Protein AF-A0A1F0PK51-F1 (afdb_monomer)

Nearest PDB structures (foldseek):
  5hxh-assembly1_A  TM=1.593E-01  e=2.315E+00  Methanocaldococcus jannaschii DSM 2661
  6h2e-assembly1_P-2  TM=1.696E-01  e=4.315E+00  Aeromonas hydrophila subsp. hydrophila AL09-71
  6r1j-assembly1_D-2  TM=1.443E-01  e=4.689E+00  Aeromonas hydrophila J-1
  9cpb-assembly1_6H  TM=1.461E-01  e=7.102E+00  Bos taurus

Structure (mmCIF, N/CA/C/O backbone):
data_AF-A0A1F0PK51-F1
#
_entry.id   AF-A0A1F0PK51-F1
#
loop_
_atom_site.group_PDB
_atom_site.id
_atom_site.type_symbol
_atom_site.label_atom_id
_atom_site.label_alt_id
_atom_site.label_comp_id
_atom_site.label_asym_id
_atom_site.label_entity_id
_atom_site.label_seq_id
_atom_site.pdbx_PDB_ins_code
_atom_site.Cartn_x
_atom_site.Cartn_y
_atom_site.Cartn_z
_atom_site.occupancy
_atom_site.B_iso_or_equiv
_atom_site.auth_seq_id
_atom_site.auth_comp_id
_atom_site.auth_asym_id
_atom_site.auth_atom_id
_atom_site.pdbx_PDB_model_num
ATOM 1 N N . MET A 1 1 ? -18.249 0.307 -14.839 1.00 40.84 1 MET A N 1
ATOM 2 C CA . MET A 1 1 ? -17.100 0.588 -15.738 1.00 40.84 1 MET A CA 1
ATOM 3 C C . MET A 1 1 ? -15.759 0.804 -15.015 1.00 40.84 1 MET A C 1
ATOM 5 O O . MET A 1 1 ? -14.733 0.571 -15.637 1.00 40.84 1 MET A O 1
ATOM 9 N N . GLY A 1 2 ? -15.717 1.161 -13.719 1.00 57.94 2 GLY A N 1
ATOM 10 C CA . GLY A 1 2 ? -14.455 1.443 -13.003 1.00 57.94 2 GLY A CA 1
ATOM 11 C C . GLY A 1 2 ? -13.495 0.261 -12.760 1.00 57.94 2 GLY A C 1
ATOM 12 O O . GLY A 1 2 ? -12.296 0.487 -12.666 1.00 57.94 2 GLY A O 1
ATOM 13 N N . MET A 1 3 ? -13.973 -0.991 -12.707 1.00 61.44 3 MET A N 1
ATOM 14 C CA . MET A 1 3 ? -13.112 -2.161 -12.421 1.00 61.44 3 MET A CA 1
ATOM 15 C C . MET A 1 3 ? -12.304 -2.674 -13.624 1.00 61.44 3 MET A C 1
ATOM 17 O O . MET A 1 3 ? -11.270 -3.304 -13.442 1.00 61.44 3 MET A O 1
ATOM 21 N N . ILE A 1 4 ? -12.757 -2.409 -14.854 1.00 78.50 4 ILE A N 1
ATOM 22 C CA . ILE A 1 4 ? -12.077 -2.870 -16.082 1.00 78.50 4 ILE A CA 1
ATOM 23 C C . ILE A 1 4 ? -10.894 -1.956 -16.416 1.00 78.50 4 ILE A C 1
ATOM 25 O O . ILE A 1 4 ? -9.896 -2.379 -16.991 1.00 78.50 4 ILE A O 1
ATOM 29 N N . LEU A 1 5 ? -10.991 -0.691 -16.019 1.00 85.44 5 LEU A N 1
ATOM 30 C CA . LEU A 1 5 ? -10.046 0.353 -16.374 1.00 85.44 5 LEU A CA 1
ATOM 31 C C . LEU A 1 5 ? -8.599 0.054 -15.909 1.00 85.44 5 LEU A C 1
ATOM 33 O O . LEU A 1 5 ? -7.693 0.175 -16.734 1.00 85.44 5 LEU A O 1
ATOM 37 N N . PRO A 1 6 ? -8.353 -0.454 -14.682 1.00 86.12 6 PRO A N 1
ATOM 38 C CA . PRO A 1 6 ? -7.032 -0.940 -14.288 1.00 86.12 6 PRO A CA 1
ATOM 39 C C . PRO A 1 6 ? -6.446 -2.028 -15.202 1.00 86.12 6 PRO A C 1
ATOM 41 O O . PRO A 1 6 ? -5.246 -2.021 -15.475 1.00 86.12 6 PRO A O 1
ATOM 44 N N . LEU A 1 7 ? -7.282 -2.950 -15.693 1.00 87.81 7 LEU A N 1
ATOM 45 C CA . LEU A 1 7 ? -6.852 -4.022 -16.596 1.00 87.81 7 LEU A CA 1
ATOM 46 C C . LEU A 1 7 ? -6.486 -3.473 -17.975 1.00 87.81 7 LEU A C 1
ATOM 48 O O . LEU A 1 7 ? -5.509 -3.924 -18.565 1.00 87.81 7 LEU A O 1
ATOM 52 N N . LEU A 1 8 ? -7.219 -2.467 -18.462 1.00 91.50 8 LEU A N 1
ATOM 53 C CA . LEU A 1 8 ? -6.879 -1.782 -19.710 1.00 91.50 8 LEU A CA 1
ATOM 54 C C . LEU A 1 8 ? -5.519 -1.090 -19.603 1.00 91.50 8 LEU A C 1
ATOM 56 O O . LEU A 1 8 ? -4.700 -1.229 -20.503 1.00 91.50 8 LEU A O 1
ATOM 60 N N . TYR A 1 9 ? -5.237 -0.400 -18.496 1.00 92.62 9 TYR A N 1
ATOM 61 C CA . TYR A 1 9 ? -3.949 0.280 -18.296 1.00 92.62 9 TYR A CA 1
ATOM 62 C C . TYR A 1 9 ? -2.781 -0.702 -18.242 1.00 92.62 9 TYR A C 1
ATOM 64 O O . TYR A 1 9 ? -1.730 -0.467 -18.841 1.00 92.62 9 TYR A O 1
ATOM 72 N N . LEU A 1 10 ? -2.991 -1.831 -17.566 1.00 91.38 10 LEU A N 1
ATOM 73 C CA . LEU A 1 10 ? -2.033 -2.927 -17.530 1.00 91.38 10 LEU A CA 1
ATOM 74 C C . LEU A 1 10 ? -1.821 -3.526 -18.929 1.00 91.38 10 LEU A C 1
ATOM 76 O O . LEU A 1 10 ? -0.679 -3.736 -19.332 1.00 91.38 10 LEU A O 1
ATOM 80 N N . GLY A 1 11 ? -2.896 -3.729 -19.695 1.00 93.00 11 GLY A N 1
ATOM 81 C CA . GLY A 1 11 ? -2.844 -4.210 -21.077 1.00 93.00 11 GLY A CA 1
ATOM 82 C C . GLY A 1 11 ? -2.109 -3.259 -22.025 1.00 93.00 11 GLY A C 1
ATOM 83 O O . GLY A 1 11 ? -1.307 -3.712 -22.837 1.00 93.00 11 GLY A O 1
ATOM 84 N N . VAL A 1 12 ? -2.303 -1.943 -21.876 1.00 94.12 12 VAL A N 1
ATOM 85 C CA . VAL A 1 12 ? -1.544 -0.916 -22.612 1.00 94.12 12 VAL A CA 1
ATOM 86 C C . VAL A 1 12 ? -0.051 -1.056 -22.327 1.00 94.12 12 VAL A C 1
ATOM 88 O O . VAL A 1 12 ? 0.748 -1.108 -23.257 1.00 94.12 12 VAL A O 1
ATOM 91 N N . GLY A 1 13 ? 0.334 -1.177 -21.055 1.00 92.56 13 GLY A N 1
ATOM 92 C CA . GLY A 1 13 ? 1.727 -1.401 -20.670 1.00 92.56 13 GLY A CA 1
ATOM 93 C C . GLY A 1 13 ? 2.315 -2.679 -21.265 1.00 92.56 13 GLY A C 1
ATOM 94 O O . GLY A 1 13 ? 3.404 -2.664 -21.836 1.00 92.56 13 GLY A O 1
ATOM 95 N N . PHE A 1 14 ? 1.572 -3.778 -21.181 1.00 92.44 14 PHE A N 1
ATOM 96 C CA . PHE A 1 14 ? 1.980 -5.060 -21.747 1.00 92.44 14 PHE A CA 1
ATOM 97 C C . PHE A 1 14 ? 2.190 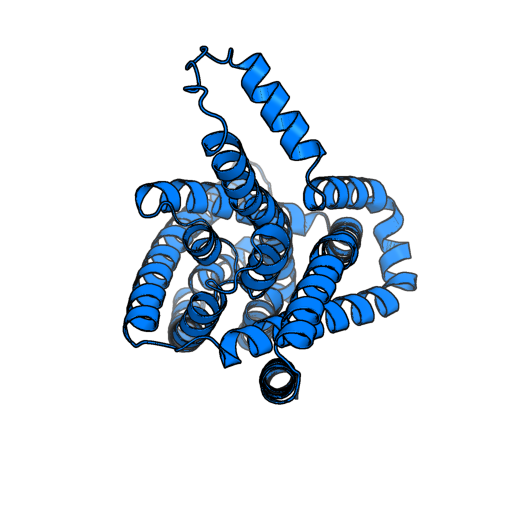-4.972 -23.268 1.00 92.44 14 PHE A C 1
ATOM 99 O O . PHE A 1 14 ? 3.232 -5.386 -23.772 1.00 92.44 14 PHE A O 1
ATOM 106 N N . GLY A 1 15 ? 1.245 -4.361 -23.992 1.00 92.62 15 GLY A N 1
ATOM 107 C CA . GLY A 1 15 ? 1.342 -4.148 -25.437 1.00 92.62 15 GLY A CA 1
ATOM 108 C C . GLY A 1 15 ? 2.511 -3.242 -25.827 1.00 92.62 15 GLY A C 1
ATOM 109 O O . GLY A 1 15 ? 3.260 -3.568 -26.744 1.00 92.62 15 GLY A O 1
ATOM 110 N N . LEU A 1 16 ? 2.733 -2.145 -25.095 1.00 92.44 16 LEU A N 1
ATOM 111 C CA . LEU A 1 16 ? 3.877 -1.256 -25.324 1.00 92.44 16 LEU A CA 1
ATOM 112 C C . LEU A 1 16 ? 5.209 -1.990 -25.183 1.00 92.44 16 LEU A C 1
ATOM 114 O O . LEU A 1 16 ? 6.107 -1.765 -25.987 1.00 92.44 16 LEU A O 1
ATOM 118 N N . ALA A 1 17 ? 5.344 -2.874 -24.197 1.00 91.12 17 ALA A N 1
ATOM 119 C CA . ALA A 1 17 ? 6.576 -3.632 -24.012 1.00 91.12 17 ALA A CA 1
ATOM 120 C C . ALA A 1 17 ? 6.813 -4.696 -25.097 1.00 91.12 17 ALA A C 1
ATOM 122 O O . ALA A 1 17 ? 7.964 -5.028 -25.358 1.00 91.12 17 ALA A O 1
ATOM 123 N N . MET A 1 18 ? 5.759 -5.190 -25.755 1.00 88.94 18 MET A N 1
ATOM 124 C CA . MET A 1 18 ? 5.892 -6.088 -26.909 1.00 88.94 18 MET A CA 1
ATOM 125 C C . MET A 1 18 ? 6.212 -5.353 -28.216 1.00 88.94 18 MET A C 1
ATOM 127 O O . MET A 1 18 ? 6.867 -5.917 -29.087 1.00 88.94 18 MET A O 1
ATOM 131 N N . LEU A 1 19 ? 5.727 -4.118 -28.373 1.00 91.12 19 LEU A N 1
ATOM 132 C CA . LEU A 1 19 ? 5.864 -3.345 -29.613 1.00 91.12 19 LEU A CA 1
ATOM 133 C C . LEU A 1 19 ? 7.117 -2.461 -29.641 1.00 91.12 19 LEU A C 1
ATOM 135 O O . LEU A 1 19 ? 7.651 -2.183 -30.714 1.00 91.12 19 LEU A O 1
ATOM 139 N N . LEU A 1 20 ? 7.567 -1.975 -28.483 1.00 90.25 20 LEU A N 1
ATOM 140 C CA . LEU A 1 20 ? 8.725 -1.091 -28.394 1.00 90.25 20 LEU A CA 1
ATOM 141 C C . LEU A 1 20 ? 10.034 -1.888 -28.336 1.00 90.25 20 LEU A C 1
ATOM 143 O O . LEU A 1 20 ? 10.115 -2.884 -27.619 1.00 90.25 20 LEU A O 1
ATOM 147 N N . PRO A 1 21 ? 11.106 -1.399 -28.987 1.00 89.44 21 PRO A N 1
ATOM 148 C CA . PRO A 1 21 ? 12.447 -1.922 -28.765 1.00 89.44 21 PRO A CA 1
ATOM 149 C C . PRO A 1 21 ? 12.857 -1.826 -27.290 1.00 89.44 21 PRO A C 1
ATOM 151 O O . PRO A 1 21 ? 12.520 -0.854 -26.606 1.00 89.44 21 PRO A O 1
ATOM 154 N N . GLU A 1 22 ? 13.645 -2.791 -26.816 1.00 85.50 22 GLU A N 1
ATOM 155 C CA . GLU A 1 22 ? 13.996 -2.949 -25.397 1.00 85.50 22 GLU A CA 1
ATOM 156 C C . GLU A 1 22 ? 14.599 -1.679 -24.769 1.00 85.50 22 GLU A C 1
ATOM 158 O O . GLU A 1 22 ? 14.216 -1.275 -23.669 1.00 85.50 22 GLU A O 1
ATOM 163 N N . HIS A 1 23 ? 15.469 -0.969 -25.494 1.00 87.75 23 HIS A N 1
ATOM 164 C CA . HIS A 1 23 ? 16.080 0.276 -25.017 1.00 87.75 23 HIS A CA 1
ATOM 165 C C . HIS A 1 23 ? 15.073 1.420 -24.843 1.00 87.75 23 HIS A C 1
ATOM 167 O O . HIS A 1 23 ? 15.215 2.236 -23.931 1.00 87.75 23 HIS A O 1
ATOM 173 N N . TRP A 1 24 ? 14.048 1.502 -25.695 1.00 88.25 24 TRP A N 1
ATOM 174 C CA . TRP A 1 24 ? 12.960 2.473 -25.539 1.00 88.25 24 TRP A CA 1
ATOM 175 C C . TRP A 1 24 ? 12.007 2.060 -24.421 1.00 88.25 24 TRP A C 1
ATOM 177 O O . TRP A 1 24 ? 11.608 2.909 -23.624 1.00 88.25 24 TRP A O 1
ATOM 187 N N . GLY A 1 25 ? 11.703 0.764 -24.317 1.00 88.50 25 GLY A N 1
ATOM 188 C CA . GLY A 1 25 ? 10.887 0.208 -23.244 1.00 88.50 25 GLY A CA 1
ATOM 189 C C . GLY A 1 25 ? 11.481 0.493 -21.865 1.00 88.50 25 GLY A C 1
ATOM 190 O O . GLY A 1 25 ? 10.792 1.027 -20.999 1.00 88.50 25 GLY A O 1
ATOM 191 N N . ASN A 1 26 ? 12.772 0.218 -21.668 1.00 88.88 26 ASN A N 1
ATOM 192 C CA . ASN A 1 26 ? 13.446 0.454 -20.389 1.00 88.88 26 ASN A CA 1
ATOM 193 C C . ASN A 1 26 ? 13.510 1.949 -20.044 1.00 88.88 26 ASN A C 1
ATOM 195 O O . ASN A 1 26 ? 13.126 2.334 -18.940 1.00 88.88 26 ASN A O 1
ATOM 199 N N . ARG A 1 27 ? 13.854 2.817 -21.009 1.00 90.88 27 ARG A N 1
ATOM 200 C CA . ARG A 1 27 ? 13.827 4.276 -20.793 1.00 90.88 27 ARG A CA 1
ATOM 201 C C . ARG A 1 27 ? 12.444 4.796 -20.419 1.00 90.88 27 ARG A C 1
ATOM 203 O O . ARG A 1 27 ? 12.343 5.688 -19.574 1.00 90.88 27 ARG A O 1
ATOM 210 N N . LEU A 1 28 ? 11.382 4.253 -21.016 1.00 91.56 28 LEU A N 1
ATOM 211 C CA . LEU A 1 28 ? 10.011 4.623 -20.676 1.00 91.56 28 LEU A CA 1
ATOM 212 C C . LEU A 1 28 ? 9.658 4.196 -19.247 1.00 91.56 28 LEU A C 1
ATOM 214 O O . LEU A 1 28 ? 9.175 5.033 -18.488 1.00 91.56 28 LEU A O 1
ATOM 218 N N . LYS A 1 29 ? 9.947 2.944 -18.857 1.00 92.56 29 LYS A N 1
ATOM 219 C CA . LYS A 1 29 ? 9.714 2.440 -17.488 1.00 92.56 29 LYS A CA 1
ATOM 220 C C . LYS A 1 29 ? 10.418 3.312 -16.447 1.00 92.56 29 LYS A C 1
ATOM 222 O O . LYS A 1 29 ? 9.797 3.718 -15.463 1.00 92.56 29 LYS A O 1
ATOM 227 N N . GLU A 1 30 ? 11.687 3.642 -16.680 1.00 92.06 30 GLU A N 1
ATOM 228 C CA . GLU A 1 30 ? 12.494 4.475 -15.784 1.00 92.06 30 GLU A CA 1
ATOM 229 C C . GLU A 1 30 ? 11.987 5.914 -15.706 1.00 92.06 30 GLU A C 1
ATOM 231 O O . GLU A 1 30 ? 11.825 6.451 -14.610 1.00 92.06 30 GLU A O 1
ATOM 236 N N . SER A 1 31 ? 11.694 6.536 -16.852 1.00 92.06 31 SER A N 1
ATOM 237 C CA . SER A 1 31 ? 11.214 7.922 -16.913 1.00 92.06 31 SER A CA 1
ATOM 238 C C . SER A 1 31 ? 9.836 8.062 -16.270 1.00 92.06 31 SER A C 1
ATOM 240 O O . SER A 1 31 ? 9.609 8.975 -15.475 1.00 92.06 31 SER A O 1
ATOM 242 N N . ALA A 1 32 ? 8.935 7.120 -16.555 1.00 92.81 32 ALA A N 1
ATOM 243 C CA . ALA A 1 32 ? 7.618 7.028 -15.939 1.00 92.81 32 ALA A CA 1
ATOM 244 C C . ALA A 1 32 ? 7.725 6.841 -14.421 1.00 92.81 32 ALA A C 1
ATOM 246 O O . ALA A 1 32 ? 7.078 7.555 -13.652 1.00 92.81 32 ALA A O 1
ATOM 247 N N . SER A 1 33 ? 8.595 5.933 -13.976 1.00 92.06 33 SER A N 1
ATOM 248 C CA . SER A 1 33 ? 8.788 5.677 -12.549 1.00 92.06 33 SER A CA 1
ATOM 249 C C . SER A 1 33 ? 9.425 6.867 -11.836 1.00 92.06 33 SER A C 1
ATOM 251 O O . SER A 1 33 ? 8.997 7.244 -10.748 1.00 92.06 33 SER A O 1
ATOM 253 N N . ALA A 1 34 ? 10.379 7.540 -12.481 1.00 91.56 34 ALA A N 1
ATOM 254 C CA . ALA A 1 34 ? 10.967 8.769 -11.972 1.00 91.56 34 ALA A CA 1
ATOM 255 C C . ALA A 1 34 ? 9.936 9.898 -11.866 1.00 91.56 34 ALA A C 1
ATOM 257 O O . ALA A 1 34 ? 9.918 10.589 -10.849 1.00 91.56 34 ALA A O 1
ATOM 258 N N . LEU A 1 35 ? 9.061 10.074 -12.861 1.00 93.38 35 LEU A N 1
ATOM 259 C CA . LEU A 1 35 ? 7.967 11.047 -12.808 1.00 93.38 35 LEU A CA 1
ATOM 260 C C . LEU A 1 35 ? 7.042 10.765 -11.615 1.00 93.38 35 LEU A C 1
ATOM 262 O O . LEU A 1 35 ? 6.734 11.677 -10.840 1.00 93.38 35 LEU A O 1
ATOM 266 N N . LEU A 1 36 ? 6.659 9.497 -11.431 1.00 90.56 36 LEU A N 1
ATOM 267 C CA . LEU A 1 36 ? 5.803 9.082 -10.326 1.00 90.56 36 LEU A CA 1
ATOM 268 C C . LEU A 1 36 ? 6.450 9.341 -8.966 1.00 90.56 36 LEU A C 1
ATOM 270 O O . LEU A 1 36 ? 5.861 10.009 -8.117 1.00 90.56 36 LEU A O 1
ATOM 274 N N . THR A 1 37 ? 7.674 8.859 -8.758 1.00 88.06 37 THR A N 1
ATOM 275 C CA . THR A 1 37 ? 8.357 8.952 -7.463 1.00 88.06 37 THR A CA 1
ATOM 276 C C . THR A 1 37 ? 8.833 10.368 -7.131 1.00 88.06 37 THR A C 1
ATOM 278 O O . THR A 1 37 ? 8.905 10.728 -5.954 1.00 88.06 37 THR A O 1
ATOM 281 N N . ARG A 1 38 ? 9.187 11.190 -8.129 1.00 89.25 38 ARG A N 1
ATOM 282 C CA . ARG A 1 38 ? 9.724 12.544 -7.896 1.00 89.25 38 ARG A CA 1
ATOM 283 C C . ARG A 1 38 ? 8.645 13.599 -7.724 1.00 89.25 38 ARG A C 1
ATOM 285 O O . ARG A 1 38 ? 8.843 14.493 -6.908 1.00 89.25 38 ARG A O 1
ATOM 292 N N . TRP A 1 39 ? 7.551 13.494 -8.473 1.00 90.69 39 TRP A N 1
ATOM 293 C CA . TRP A 1 39 ? 6.569 14.571 -8.583 1.00 90.69 39 TRP A CA 1
ATOM 294 C C . TRP A 1 39 ? 5.181 14.117 -8.157 1.00 90.69 39 TRP A C 1
ATOM 296 O O . TRP A 1 39 ? 4.639 14.630 -7.184 1.00 90.69 39 TRP A O 1
ATOM 306 N N . ILE A 1 40 ? 4.629 13.108 -8.829 1.00 91.56 40 ILE A N 1
ATOM 307 C CA . ILE A 1 40 ? 3.212 12.756 -8.680 1.00 91.56 40 ILE A CA 1
ATOM 308 C C . ILE A 1 40 ? 2.897 12.227 -7.275 1.00 91.56 40 ILE A C 1
ATOM 310 O O . ILE A 1 40 ? 1.976 12.730 -6.636 1.00 91.56 40 ILE A O 1
ATOM 314 N N . ILE A 1 41 ? 3.661 11.255 -6.764 1.00 88.62 41 ILE A N 1
ATOM 315 C CA . ILE A 1 41 ? 3.428 10.675 -5.432 1.00 88.62 41 ILE A CA 1
ATOM 316 C C . ILE A 1 41 ? 3.546 11.752 -4.335 1.00 88.62 41 ILE A C 1
ATOM 318 O O . ILE A 1 41 ? 2.602 11.886 -3.555 1.00 88.62 41 ILE A O 1
ATOM 322 N N . PRO A 1 42 ? 4.626 12.564 -4.270 1.00 89.94 42 PRO A N 1
ATOM 323 C CA . PRO A 1 42 ? 4.703 13.684 -3.333 1.00 89.94 42 PRO A CA 1
ATOM 324 C C . PRO A 1 42 ? 3.526 14.664 -3.433 1.00 89.94 42 PRO A C 1
ATOM 326 O O . PRO A 1 42 ? 2.945 15.003 -2.407 1.00 89.94 42 PRO A O 1
ATOM 329 N N . THR A 1 43 ? 3.127 15.084 -4.637 1.00 90.94 43 THR A N 1
ATOM 330 C CA . THR A 1 43 ? 2.000 16.017 -4.819 1.00 90.94 43 THR A CA 1
ATOM 331 C C . THR A 1 43 ? 0.678 15.427 -4.329 1.00 90.94 43 THR A C 1
ATOM 333 O O . THR A 1 43 ? -0.084 16.110 -3.645 1.00 90.94 43 THR A O 1
ATOM 336 N N . VAL A 1 44 ? 0.420 14.150 -4.624 1.00 89.62 44 VAL A N 1
ATOM 337 C CA . VAL A 1 44 ? -0.764 13.431 -4.132 1.00 89.62 44 VAL A CA 1
ATOM 338 C C . VAL A 1 44 ? -0.760 13.371 -2.605 1.00 89.62 44 VAL A C 1
ATOM 340 O O . VAL A 1 44 ? -1.791 13.642 -1.998 1.00 89.62 44 VAL A O 1
ATOM 343 N N . ILE A 1 45 ? 0.387 13.084 -1.979 1.00 88.12 45 ILE A N 1
ATOM 344 C CA . ILE A 1 45 ? 0.520 13.067 -0.515 1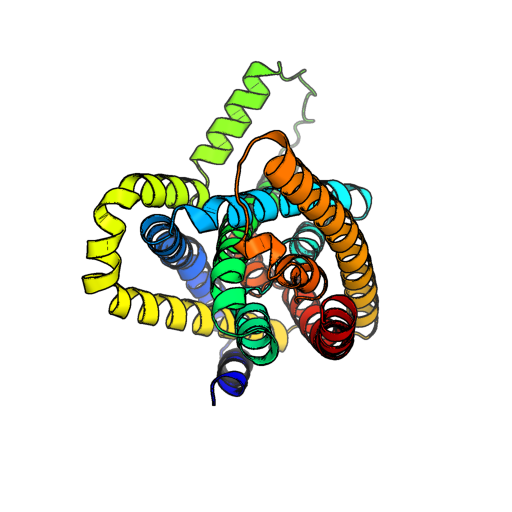.00 88.12 45 ILE A CA 1
ATOM 345 C C . ILE A 1 45 ? 0.240 14.450 0.083 1.00 88.12 45 ILE A C 1
ATOM 347 O O . ILE A 1 45 ? -0.530 14.532 1.036 1.00 88.12 45 ILE A O 1
ATOM 351 N N . VAL A 1 46 ? 0.807 15.528 -0.475 1.00 90.62 46 VAL A N 1
ATOM 352 C CA . VAL A 1 46 ? 0.557 16.902 0.004 1.00 90.62 46 VAL A CA 1
ATOM 353 C C . VAL A 1 46 ? -0.935 17.209 -0.014 1.00 90.62 46 VAL A C 1
ATOM 355 O O . VAL A 1 46 ? -1.478 17.618 1.007 1.00 90.62 46 VAL A O 1
ATOM 358 N N . TYR A 1 47 ? -1.601 16.981 -1.151 1.00 90.19 47 TYR A N 1
ATOM 359 C CA . TYR A 1 47 ? -3.030 17.261 -1.286 1.00 90.19 47 TYR A CA 1
ATOM 360 C C . TYR A 1 47 ? -3.856 16.439 -0.297 1.00 90.19 47 TYR A C 1
ATOM 362 O O . TYR A 1 47 ? -4.715 16.977 0.398 1.00 90.19 47 TYR A O 1
ATOM 370 N N . ILE A 1 48 ? -3.577 15.136 -0.215 1.00 86.81 48 ILE A N 1
ATOM 371 C CA . ILE A 1 48 ? -4.283 14.220 0.674 1.00 86.81 48 ILE A CA 1
ATOM 372 C C . ILE A 1 48 ? -4.149 14.678 2.124 1.00 86.81 48 ILE A C 1
ATOM 374 O O . ILE A 1 48 ? -5.159 14.823 2.801 1.00 86.81 48 ILE A O 1
ATOM 378 N N . VAL A 1 49 ? -2.930 14.941 2.599 1.00 86.69 49 VAL A N 1
ATOM 379 C CA . VAL A 1 49 ? -2.698 15.356 3.987 1.00 86.69 49 VAL A CA 1
ATOM 380 C C . VAL A 1 49 ? -3.325 16.726 4.251 1.00 86.69 49 VAL A C 1
ATOM 382 O O . VAL A 1 49 ? -4.017 16.874 5.249 1.00 86.69 49 VAL A O 1
ATOM 385 N N . ALA A 1 50 ? -3.171 17.695 3.345 1.00 88.31 50 ALA A N 1
ATOM 386 C CA . ALA A 1 50 ? -3.714 19.046 3.514 1.00 88.31 50 ALA A CA 1
ATOM 387 C C . ALA A 1 50 ? -5.251 19.097 3.519 1.00 88.31 50 ALA A C 1
ATOM 389 O O . ALA A 1 50 ? -5.835 19.983 4.134 1.00 88.31 50 ALA A O 1
ATOM 390 N N . THR A 1 51 ? -5.912 18.161 2.833 1.00 87.12 51 THR A N 1
ATOM 391 C CA . THR A 1 51 ? -7.383 18.058 2.783 1.00 87.12 51 THR A CA 1
ATOM 392 C C . THR A 1 51 ? -7.949 17.013 3.750 1.00 87.12 51 THR A C 1
ATOM 394 O O . THR A 1 51 ? -9.166 16.826 3.811 1.00 87.12 51 THR A O 1
ATOM 397 N N . SER A 1 52 ? -7.088 16.340 4.521 1.00 82.62 52 SER A N 1
ATOM 398 C CA . SER A 1 52 ? -7.500 15.339 5.504 1.00 82.62 52 SER A CA 1
ATOM 399 C C . SER A 1 52 ? -8.194 15.988 6.688 1.00 82.62 52 SER A C 1
ATOM 401 O O . SER A 1 52 ? -7.768 17.025 7.197 1.00 82.62 52 SER A O 1
ATOM 403 N N . ARG A 1 53 ? -9.256 15.339 7.161 1.00 80.94 53 ARG A N 1
ATOM 404 C CA . ARG A 1 53 ? -9.954 15.771 8.367 1.00 80.94 53 ARG A CA 1
ATOM 405 C C . ARG A 1 53 ? -9.267 15.235 9.625 1.00 80.94 53 ARG A C 1
ATOM 407 O O . ARG A 1 53 ? -8.698 14.140 9.564 1.00 80.94 53 ARG A O 1
ATOM 414 N N . PRO A 1 54 ? -9.354 15.949 10.761 1.00 75.88 54 PRO A N 1
ATOM 415 C CA . PRO A 1 54 ? -8.723 15.528 12.004 1.00 75.88 54 PRO A CA 1
ATOM 416 C C . PRO A 1 54 ? -9.092 14.111 12.454 1.00 75.88 54 PRO A C 1
ATOM 418 O O . PRO A 1 54 ? -8.220 13.370 12.908 1.00 75.88 54 PRO A O 1
ATOM 421 N N . GLU A 1 55 ? -10.349 13.699 12.256 1.00 75.38 55 GLU A N 1
ATOM 422 C CA . GLU A 1 55 ? -10.831 12.361 12.621 1.00 75.38 55 GLU A CA 1
ATOM 423 C C . GLU A 1 55 ? -10.092 11.213 11.905 1.00 75.38 55 GLU A C 1
ATOM 425 O O . GLU A 1 55 ? -10.000 10.103 12.428 1.00 75.38 55 GLU A O 1
ATOM 430 N N . LEU A 1 56 ? -9.493 11.474 10.738 1.00 84.69 56 LEU A N 1
ATOM 431 C CA . LEU A 1 56 ? -8.793 10.459 9.947 1.00 84.69 56 LEU A CA 1
ATOM 432 C C . LEU A 1 56 ? -7.361 10.205 10.434 1.00 84.69 56 LEU A C 1
ATOM 434 O O . LEU A 1 56 ? -6.780 9.165 10.107 1.00 84.69 56 LEU A O 1
ATOM 438 N N . PHE A 1 57 ? -6.779 11.123 11.217 1.00 86.00 57 PHE A N 1
ATOM 439 C CA . PHE A 1 57 ? -5.385 11.011 11.652 1.00 86.00 57 PHE A CA 1
ATOM 440 C C . PHE A 1 57 ? -5.148 9.820 12.572 1.00 86.00 57 PHE A C 1
ATOM 442 O O . PHE A 1 57 ? -4.084 9.211 12.483 1.00 86.00 57 PHE A O 1
ATOM 449 N N . PHE A 1 58 ? -6.122 9.449 13.409 1.00 89.31 58 PHE A N 1
ATOM 450 C CA . PHE A 1 58 ? -5.990 8.269 14.265 1.00 89.31 58 PHE A CA 1
ATOM 451 C C . PHE A 1 58 ? -5.821 7.000 13.423 1.00 89.31 58 PHE A C 1
ATOM 453 O O . PHE A 1 58 ? -4.870 6.242 13.616 1.00 89.31 58 PHE A O 1
ATOM 460 N N . MET A 1 59 ? -6.694 6.807 12.431 1.00 91.88 59 MET A N 1
ATOM 461 C CA . MET A 1 59 ? -6.642 5.642 11.547 1.00 91.88 59 MET A CA 1
ATOM 462 C C . MET A 1 59 ? -5.382 5.644 10.670 1.00 91.88 59 MET A C 1
ATOM 464 O O . MET A 1 59 ? -4.751 4.600 10.478 1.00 91.88 59 MET A O 1
ATOM 468 N N . ALA A 1 60 ? -4.970 6.819 10.183 1.00 92.50 60 ALA A N 1
ATOM 469 C CA . ALA A 1 60 ? -3.722 6.970 9.444 1.00 92.50 60 ALA A CA 1
ATOM 470 C C . ALA A 1 60 ? -2.516 6.587 10.310 1.00 92.50 60 ALA A C 1
ATOM 472 O O . ALA A 1 60 ? -1.734 5.724 9.915 1.00 92.50 60 ALA A O 1
ATOM 473 N N . ALA A 1 61 ? -2.395 7.154 11.512 1.00 92.38 61 ALA A N 1
ATOM 474 C CA . ALA A 1 61 ? -1.309 6.86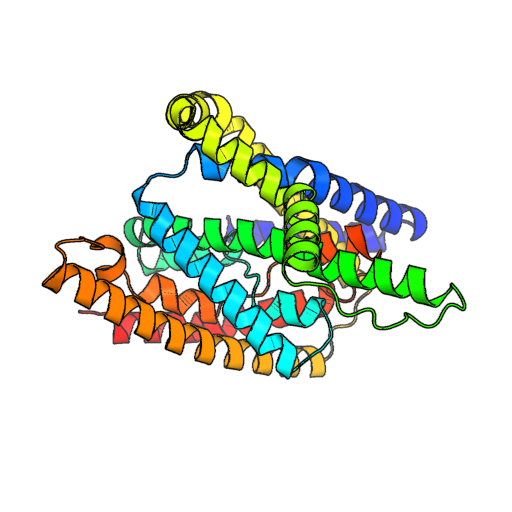2 12.442 1.00 92.38 61 ALA A CA 1
ATOM 475 C C . ALA A 1 61 ? -1.289 5.386 12.866 1.00 92.38 61 ALA A C 1
ATOM 477 O O . ALA A 1 61 ? -0.229 4.762 12.838 1.00 92.38 61 ALA A O 1
ATOM 478 N N . SER A 1 62 ? -2.448 4.801 13.180 1.00 94.19 62 SER A N 1
ATOM 479 C CA . SER A 1 62 ? -2.564 3.373 13.497 1.00 94.19 62 SER A CA 1
ATOM 480 C C . SER A 1 62 ? -2.072 2.506 12.335 1.00 94.19 62 SER A C 1
ATOM 482 O O . SER A 1 62 ? -1.246 1.617 12.528 1.00 94.19 62 SER A O 1
ATOM 484 N N . THR A 1 63 ? -2.461 2.828 11.100 1.00 95.88 63 THR A N 1
ATOM 485 C CA . THR A 1 63 ? -1.987 2.096 9.916 1.00 95.88 63 THR A CA 1
ATOM 486 C C . THR A 1 63 ? -0.477 2.254 9.709 1.00 95.88 63 THR A C 1
ATOM 488 O O . THR A 1 63 ? 0.215 1.290 9.385 1.00 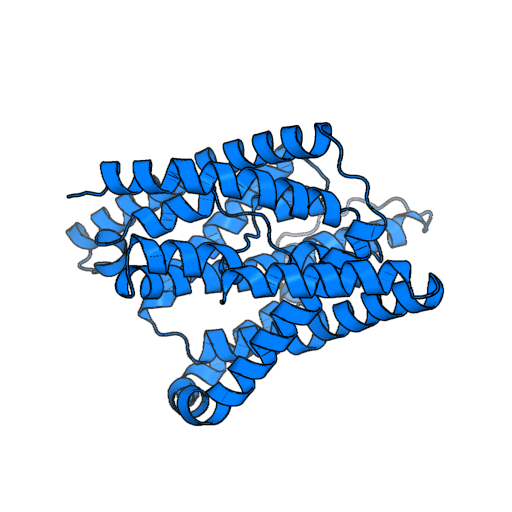95.88 63 THR A O 1
ATOM 491 N N . MET A 1 64 ? 0.077 3.445 9.954 1.00 95.12 64 MET A N 1
ATOM 492 C CA . MET A 1 64 ? 1.525 3.678 9.894 1.00 95.12 64 MET A CA 1
ATOM 493 C C . MET A 1 64 ? 2.283 2.845 10.942 1.00 95.12 64 MET A C 1
ATOM 495 O O . MET A 1 64 ? 3.329 2.272 10.629 1.00 95.12 64 MET A O 1
ATOM 499 N N . VAL A 1 65 ? 1.751 2.741 12.166 1.00 96.25 65 VAL A N 1
ATOM 500 C CA . VAL A 1 65 ? 2.309 1.900 13.238 1.00 96.25 65 VAL A CA 1
ATOM 501 C C . VAL A 1 65 ? 2.227 0.424 12.864 1.00 96.25 65 VAL A C 1
ATOM 503 O O . VAL A 1 65 ? 3.233 -0.276 12.965 1.00 96.25 65 VAL A O 1
ATOM 506 N N . LEU A 1 66 ? 1.075 -0.039 12.369 1.00 97.00 66 LEU A N 1
ATOM 507 C CA . LEU A 1 66 ? 0.902 -1.397 11.856 1.00 97.00 66 LEU A CA 1
ATOM 508 C C . LEU A 1 66 ? 1.989 -1.732 10.830 1.00 97.00 66 LEU A C 1
ATOM 510 O O . LEU A 1 66 ? 2.692 -2.725 10.985 1.00 97.00 66 LEU A O 1
ATOM 514 N N . MET A 1 67 ? 2.194 -0.885 9.821 1.00 96.50 67 MET A N 1
ATOM 515 C CA . MET A 1 67 ? 3.214 -1.122 8.795 1.00 96.50 67 MET A CA 1
ATOM 516 C C . MET A 1 67 ? 4.637 -1.153 9.360 1.00 96.50 67 MET A C 1
ATOM 518 O O . MET A 1 67 ? 5.442 -1.985 8.938 1.00 96.50 67 MET A O 1
ATOM 522 N N . ALA A 1 68 ? 4.955 -0.287 10.326 1.00 93.88 68 ALA A N 1
ATOM 523 C CA . ALA A 1 68 ? 6.254 -0.287 10.996 1.00 93.88 68 ALA A CA 1
ATOM 524 C C . ALA A 1 68 ? 6.493 -1.577 11.806 1.00 93.88 68 ALA A C 1
ATOM 526 O O . ALA A 1 68 ? 7.604 -2.112 11.818 1.00 93.88 68 ALA A O 1
ATOM 527 N N . LEU A 1 69 ? 5.452 -2.117 12.442 1.00 95.19 69 LEU A N 1
ATOM 528 C CA . LEU A 1 69 ? 5.522 -3.406 13.130 1.00 95.19 69 LEU A CA 1
ATOM 529 C C . LEU A 1 69 ? 5.656 -4.555 12.130 1.00 95.19 69 LEU A C 1
ATOM 531 O O . LEU A 1 69 ? 6.568 -5.371 12.254 1.00 95.19 69 LEU A O 1
ATOM 535 N N . LEU A 1 70 ? 4.818 -4.584 11.091 1.00 95.31 70 LEU A N 1
ATOM 536 C CA . LEU A 1 70 ? 4.852 -5.631 10.075 1.00 95.31 70 LEU A CA 1
ATOM 537 C C . LEU A 1 70 ? 6.196 -5.676 9.344 1.00 95.31 70 LEU A C 1
ATOM 539 O O . LEU A 1 70 ? 6.701 -6.765 9.092 1.00 95.31 70 LEU A O 1
ATOM 543 N N . VAL A 1 71 ? 6.820 -4.530 9.041 1.00 94.00 71 VAL A N 1
ATOM 544 C CA . VAL A 1 71 ? 8.118 -4.518 8.345 1.00 94.00 71 VAL A CA 1
ATOM 545 C C . VAL A 1 71 ? 9.227 -5.038 9.260 1.00 94.00 71 VAL A C 1
ATOM 547 O O . VAL A 1 71 ? 10.148 -5.720 8.807 1.00 94.00 71 VAL A O 1
ATOM 550 N N . ARG A 1 72 ? 9.115 -4.779 10.571 1.00 91.31 72 ARG A N 1
ATOM 551 C CA . ARG A 1 72 ? 10.020 -5.330 11.583 1.00 91.31 72 ARG A CA 1
ATOM 552 C C . ARG A 1 72 ? 9.836 -6.839 11.724 1.00 91.31 72 ARG A C 1
ATOM 554 O O . ARG A 1 72 ? 10.839 -7.541 11.816 1.00 91.31 72 ARG A O 1
ATOM 561 N N . CYS A 1 73 ? 8.594 -7.320 11.694 1.00 92.62 73 CYS A N 1
ATOM 562 C CA . CYS A 1 73 ? 8.265 -8.743 11.687 1.00 92.62 73 CYS A CA 1
ATOM 563 C C . CYS A 1 73 ? 8.779 -9.434 10.416 1.00 92.62 73 CYS A C 1
ATOM 565 O O . CYS A 1 73 ? 9.447 -10.460 10.502 1.00 92.62 73 CYS A O 1
ATOM 567 N N . ALA A 1 74 ? 8.551 -8.844 9.240 1.00 91.25 74 ALA A N 1
ATOM 568 C CA . ALA A 1 74 ? 9.023 -9.359 7.954 1.00 91.25 74 ALA A CA 1
ATOM 569 C C . ALA A 1 74 ? 10.547 -9.522 7.917 1.00 91.25 74 ALA A C 1
ATOM 571 O O . ALA A 1 74 ? 11.058 -10.451 7.292 1.00 91.25 74 ALA A O 1
ATOM 572 N N . ALA A 1 75 ? 11.274 -8.649 8.623 1.00 89.25 75 ALA A N 1
ATOM 573 C CA . ALA A 1 75 ? 12.725 -8.712 8.705 1.00 89.25 75 ALA A CA 1
ATOM 574 C C . ALA A 1 75 ? 13.266 -9.981 9.383 1.00 89.25 75 ALA A C 1
ATOM 576 O O . ALA A 1 75 ? 14.436 -10.294 9.184 1.00 89.25 75 ALA A O 1
ATOM 577 N N . PHE A 1 76 ? 12.442 -10.720 10.134 1.00 90.38 76 PHE A N 1
ATOM 578 C CA . PHE A 1 76 ? 12.817 -12.034 10.667 1.00 90.38 76 PHE A CA 1
ATOM 579 C C . PHE A 1 76 ? 12.704 -13.162 9.634 1.00 90.38 76 PHE A C 1
ATOM 581 O O . PHE A 1 76 ? 13.362 -14.185 9.789 1.00 90.38 76 PHE A O 1
ATOM 588 N N . PHE A 1 77 ? 11.889 -12.990 8.590 1.00 90.81 77 PHE A N 1
ATOM 589 C CA . PHE A 1 77 ? 11.582 -14.048 7.622 1.00 90.81 77 PHE A CA 1
ATOM 590 C C . PHE A 1 77 ? 12.323 -13.890 6.295 1.00 90.81 77 PHE A C 1
ATOM 592 O O . PHE A 1 77 ? 12.659 -14.881 5.656 1.00 90.81 77 PHE A O 1
ATOM 599 N N . THR A 1 78 ? 12.562 -12.654 5.857 1.00 90.25 78 THR A N 1
ATOM 600 C CA . THR A 1 78 ? 13.223 -12.381 4.577 1.00 90.25 78 THR A CA 1
ATOM 601 C C . THR A 1 78 ? 14.111 -11.152 4.668 1.00 90.25 78 THR A C 1
ATOM 603 O O . THR A 1 78 ? 13.824 -10.226 5.432 1.00 90.25 78 THR A O 1
ATOM 606 N N . ASN A 1 79 ? 15.190 -11.137 3.884 1.00 87.62 79 ASN A N 1
ATOM 607 C CA . ASN A 1 79 ? 16.029 -9.957 3.670 1.00 87.62 79 ASN A CA 1
ATOM 608 C C . ASN A 1 79 ? 15.648 -9.169 2.418 1.00 87.62 79 ASN A C 1
ATOM 610 O O . ASN A 1 79 ? 15.996 -7.998 2.343 1.00 87.62 79 ASN A O 1
ATOM 614 N N . ASP A 1 80 ? 14.868 -9.767 1.519 1.00 90.81 80 ASP A N 1
ATOM 615 C CA . ASP A 1 80 ? 14.433 -9.141 0.275 1.00 90.81 80 ASP A CA 1
ATOM 616 C C . ASP A 1 80 ? 13.501 -7.939 0.560 1.00 90.81 80 ASP A C 1
ATOM 618 O O . ASP A 1 80 ? 12.431 -8.109 1.168 1.00 90.81 80 ASP A O 1
ATOM 622 N N . PRO A 1 81 ? 13.874 -6.713 0.142 1.00 92.00 81 PRO A N 1
ATOM 623 C CA . PRO A 1 81 ? 13.082 -5.518 0.391 1.00 92.00 81 PRO A CA 1
ATOM 624 C C . PRO A 1 81 ? 11.751 -5.536 -0.361 1.00 92.00 81 PRO A C 1
ATOM 626 O O . PRO A 1 81 ? 10.773 -4.998 0.160 1.00 92.00 81 PRO A O 1
ATOM 629 N N . VAL A 1 82 ? 11.678 -6.168 -1.538 1.00 93.81 82 VAL A N 1
ATOM 630 C CA . VAL A 1 82 ? 10.440 -6.290 -2.316 1.00 93.81 82 VAL A CA 1
ATOM 631 C C . VAL A 1 82 ? 9.429 -7.118 -1.534 1.00 93.81 82 VAL A C 1
ATOM 633 O O . VAL A 1 82 ? 8.292 -6.687 -1.354 1.00 93.81 82 VAL A O 1
ATOM 636 N N . GLN A 1 83 ? 9.844 -8.268 -0.996 1.00 93.31 83 GLN A N 1
ATOM 637 C CA . GLN A 1 83 ? 8.965 -9.127 -0.197 1.00 93.31 83 GLN A CA 1
ATOM 638 C C . GLN A 1 83 ? 8.530 -8.459 1.110 1.00 93.31 83 GLN A C 1
ATOM 640 O O . GLN A 1 83 ? 7.357 -8.534 1.480 1.00 93.31 83 GLN A O 1
ATOM 645 N N . ARG A 1 84 ? 9.443 -7.751 1.793 1.00 94.56 84 ARG A N 1
ATOM 646 C CA . ARG A 1 84 ? 9.089 -6.963 2.987 1.00 94.56 84 ARG A CA 1
ATOM 647 C C . ARG A 1 84 ? 8.034 -5.910 2.660 1.00 94.56 84 ARG A C 1
ATOM 649 O O . ARG A 1 84 ? 7.072 -5.767 3.408 1.00 94.56 84 ARG A O 1
ATOM 656 N N . LEU A 1 85 ? 8.192 -5.195 1.546 1.00 94.75 85 LEU A N 1
ATOM 657 C CA . LEU A 1 85 ? 7.210 -4.211 1.098 1.00 94.75 85 LEU A CA 1
ATOM 658 C C . LEU A 1 85 ? 5.897 -4.856 0.669 1.00 94.75 85 LEU A C 1
ATOM 660 O O . LEU A 1 85 ? 4.850 -4.318 0.999 1.00 94.75 85 LEU A O 1
ATOM 664 N N . ALA A 1 86 ? 5.926 -6.006 -0.001 1.00 94.75 86 ALA A N 1
ATOM 665 C CA . ALA A 1 86 ? 4.717 -6.713 -0.411 1.00 94.75 86 ALA A CA 1
ATOM 666 C C . ALA A 1 86 ? 3.860 -7.146 0.794 1.00 94.75 86 ALA A C 1
ATOM 668 O O . ALA A 1 86 ? 2.631 -7.165 0.708 1.00 94.75 86 ALA A O 1
ATOM 669 N N . LEU A 1 87 ? 4.484 -7.431 1.943 1.00 94.94 87 LEU A N 1
ATOM 670 C CA . LEU A 1 87 ? 3.747 -7.706 3.176 1.00 94.94 87 LEU A CA 1
ATOM 671 C C . LEU A 1 87 ? 3.042 -6.459 3.735 1.00 94.94 87 LEU A C 1
ATOM 673 O O . LEU A 1 87 ? 1.948 -6.577 4.279 1.00 94.94 87 LEU A O 1
ATOM 677 N N . VAL A 1 88 ? 3.663 -5.280 3.646 1.00 94.75 88 VAL A N 1
ATOM 678 C CA . VAL A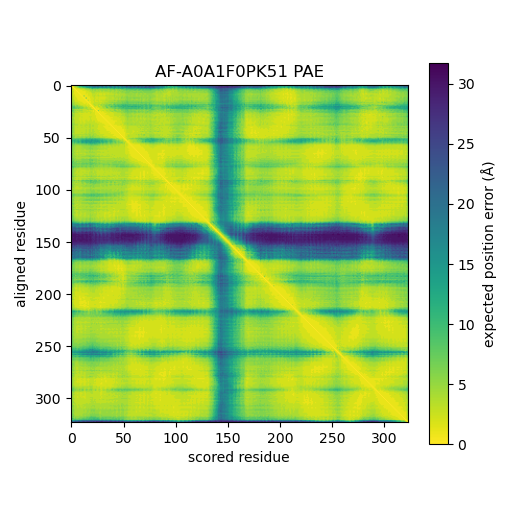 1 88 ? 3.221 -4.104 4.422 1.00 94.75 88 VAL A CA 1
ATOM 679 C C . VAL A 1 88 ? 2.547 -3.019 3.604 1.00 94.75 88 VAL A C 1
ATOM 681 O O . VAL A 1 88 ? 1.677 -2.333 4.122 1.00 94.75 88 VAL A O 1
ATOM 684 N N . TYR A 1 89 ? 2.953 -2.828 2.353 1.00 95.69 89 TYR A N 1
ATOM 685 C CA . TYR A 1 89 ? 2.476 -1.751 1.501 1.00 95.69 89 TYR A CA 1
ATOM 686 C C . TYR A 1 89 ? 1.384 -2.280 0.577 1.00 95.69 89 TYR A C 1
ATOM 688 O O . TYR A 1 89 ? 1.642 -3.007 -0.382 1.00 95.69 89 TYR A O 1
ATOM 696 N N . LEU A 1 90 ? 0.148 -1.910 0.893 1.00 95.88 90 LEU A N 1
ATOM 697 C CA . LEU A 1 90 ? -1.059 -2.507 0.339 1.00 95.88 90 LEU A CA 1
ATOM 698 C C . LEU A 1 90 ? -1.662 -1.650 -0.770 1.00 95.88 90 LEU A C 1
ATOM 700 O O . LEU A 1 90 ? -1.562 -0.421 -0.775 1.00 95.88 90 LEU A O 1
ATOM 704 N N . ASN A 1 91 ? -2.368 -2.284 -1.696 1.00 92.88 91 ASN A N 1
ATOM 705 C CA . ASN A 1 91 ? -3.141 -1.617 -2.730 1.00 92.88 91 ASN A CA 1
ATOM 706 C C . ASN A 1 91 ? -4.504 -1.156 -2.189 1.00 92.88 91 ASN A C 1
ATOM 708 O O . ASN A 1 91 ? -5.572 -1.599 -2.616 1.00 92.88 91 ASN A O 1
ATOM 712 N N . ALA A 1 92 ? -4.444 -0.254 -1.214 1.00 86.75 92 ALA A N 1
ATOM 713 C CA . ALA A 1 92 ? -5.612 0.270 -0.524 1.00 86.75 92 ALA A CA 1
ATOM 714 C C . ALA A 1 92 ? -6.515 1.132 -1.427 1.00 86.75 92 ALA A C 1
ATOM 716 O O . ALA A 1 92 ? -7.726 1.164 -1.245 1.00 86.75 92 ALA A O 1
ATOM 717 N N . GLY A 1 93 ? -5.951 1.783 -2.447 1.00 84.50 93 GLY A N 1
ATOM 718 C CA . GLY A 1 93 ? -6.718 2.624 -3.369 1.00 84.50 93 GLY A CA 1
ATOM 719 C C . GLY A 1 93 ? -7.559 1.824 -4.368 1.00 84.50 93 GLY A C 1
ATOM 720 O O . GLY A 1 93 ? -8.770 1.999 -4.422 1.00 84.50 93 GLY A O 1
ATOM 721 N N . ILE A 1 94 ? -6.926 0.948 -5.161 1.00 85.44 94 ILE A N 1
ATOM 722 C CA . ILE A 1 94 ? -7.598 0.269 -6.286 1.00 85.44 94 ILE A CA 1
ATOM 723 C C . ILE A 1 94 ? -8.498 -0.870 -5.803 1.00 85.44 94 ILE A C 1
ATOM 725 O O . ILE A 1 94 ? -9.568 -1.070 -6.364 1.00 85.44 94 ILE A O 1
ATOM 729 N N . PHE A 1 95 ? -8.077 -1.618 -4.779 1.00 87.62 95 PHE A N 1
ATOM 730 C CA . PHE A 1 95 ? -8.858 -2.746 -4.260 1.00 87.62 95 PHE A CA 1
ATOM 731 C C . PHE A 1 95 ? -9.649 -2.366 -3.014 1.00 87.62 95 PHE A C 1
ATOM 733 O O . PHE A 1 95 ? -10.829 -2.681 -2.914 1.00 87.62 95 PHE A O 1
ATOM 740 N N . GLY A 1 96 ? -9.014 -1.667 -2.076 1.00 90.69 96 GLY A N 1
ATOM 741 C CA . GLY A 1 96 ? -9.620 -1.363 -0.786 1.00 90.69 96 GLY A CA 1
ATOM 742 C C . GLY A 1 96 ? -10.855 -0.476 -0.869 1.00 90.69 96 GLY A C 1
ATOM 743 O O . GLY A 1 96 ? -11.921 -0.893 -0.424 1.00 90.69 96 GLY A O 1
ATOM 744 N N . ILE A 1 97 ? -10.736 0.712 -1.473 1.00 90.44 97 ILE A N 1
ATOM 745 C CA . ILE A 1 97 ? -11.853 1.669 -1.555 1.00 90.44 97 ILE A CA 1
ATOM 746 C C . ILE A 1 97 ? -13.085 1.049 -2.238 1.00 90.44 97 ILE A C 1
ATOM 748 O O . ILE A 1 97 ? -14.157 1.120 -1.639 1.00 90.44 97 ILE A O 1
ATOM 752 N N . PRO A 1 98 ? -12.992 0.401 -3.422 1.00 90.88 98 PRO A N 1
ATOM 753 C CA . PRO A 1 98 ? -14.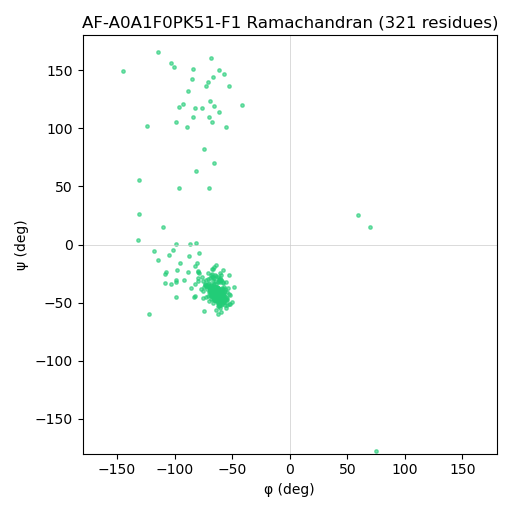169 -0.198 -4.051 1.00 90.88 98 PRO A CA 1
ATOM 754 C C . PRO A 1 98 ? -14.801 -1.318 -3.228 1.00 90.88 98 PRO A C 1
ATOM 756 O O . PRO A 1 98 ? -16.026 -1.386 -3.163 1.00 90.88 98 PRO A O 1
ATOM 759 N N . VAL A 1 99 ? -14.000 -2.172 -2.580 1.00 93.00 99 VAL A N 1
ATOM 760 C CA . VAL A 1 99 ? -14.522 -3.233 -1.704 1.00 93.00 99 VAL A CA 1
ATOM 761 C C . VAL A 1 99 ? -15.274 -2.612 -0.531 1.00 93.00 99 VAL A C 1
ATOM 763 O O . VAL A 1 99 ? -16.433 -2.943 -0.303 1.00 93.00 99 VAL A O 1
ATOM 766 N N . VAL A 1 100 ? -14.666 -1.655 0.171 1.00 94.19 100 VAL A N 1
ATOM 767 C CA . VAL A 1 100 ? -15.307 -1.032 1.333 1.00 94.19 100 VAL A CA 1
ATOM 768 C C . VAL A 1 100 ? -16.573 -0.275 0.941 1.00 94.19 100 VAL A C 1
ATOM 770 O O . VAL A 1 100 ? -17.603 -0.442 1.590 1.00 94.19 100 VAL A O 1
ATOM 773 N N . ALA A 1 101 ? -16.528 0.483 -0.155 1.00 92.31 101 ALA A N 1
ATOM 774 C CA . ALA A 1 101 ? -17.686 1.205 -0.674 1.00 92.31 101 ALA A CA 1
ATOM 775 C C . ALA A 1 101 ? -18.841 0.263 -1.034 1.00 92.31 101 ALA A C 1
ATOM 777 O O . ALA A 1 101 ? -19.991 0.563 -0.728 1.00 92.31 101 ALA A O 1
ATOM 778 N N . SER A 1 102 ? -18.534 -0.879 -1.656 1.00 91.56 102 SER A N 1
ATOM 779 C CA . SER A 1 102 ? -19.554 -1.815 -2.142 1.00 91.56 102 SER A CA 1
ATOM 780 C C . SER A 1 102 ?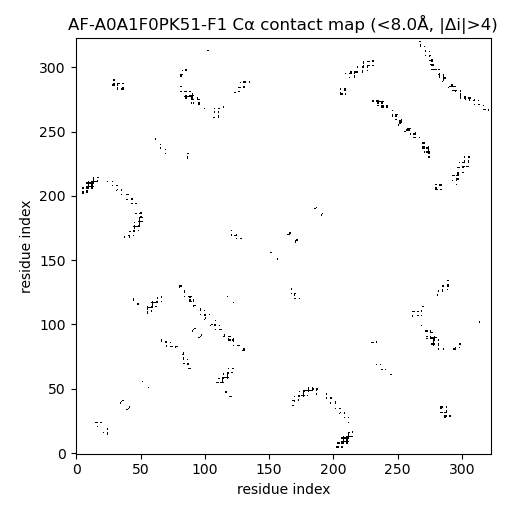 -20.239 -2.589 -1.018 1.00 91.56 102 SER A C 1
ATOM 782 O O . SER A 1 102 ? -21.416 -2.909 -1.145 1.00 91.56 102 SER A O 1
ATOM 784 N N . PHE A 1 103 ? -19.520 -2.911 0.063 1.00 93.44 103 PHE A N 1
ATOM 785 C CA . PHE A 1 103 ? -20.024 -3.814 1.106 1.00 93.44 103 PHE A CA 1
ATOM 786 C C . PHE A 1 103 ? -20.394 -3.133 2.426 1.00 93.44 103 PHE A C 1
ATOM 788 O O . PHE A 1 103 ? -21.197 -3.691 3.171 1.00 93.44 103 PHE A O 1
ATOM 795 N N . TRP A 1 104 ? -19.828 -1.959 2.727 1.00 93.75 104 TRP A N 1
ATOM 796 C CA . TRP A 1 104 ? -20.021 -1.272 4.014 1.00 93.75 104 TRP A CA 1
ATOM 797 C C . TRP A 1 104 ? -20.378 0.218 3.886 1.00 93.75 104 TRP A C 1
ATOM 799 O O . TRP A 1 104 ? -20.530 0.899 4.896 1.00 93.75 104 TRP A O 1
ATOM 809 N N . GLY A 1 105 ? -20.552 0.726 2.662 1.00 92.06 105 GLY A N 1
ATOM 810 C CA . GLY A 1 105 ? -21.079 2.067 2.407 1.00 92.06 105 GLY A CA 1
ATOM 811 C C . GLY A 1 105 ? -20.104 3.219 2.675 1.00 92.06 105 GLY A C 1
ATOM 812 O O . GLY A 1 105 ? -18.931 3.040 3.009 1.00 92.06 105 GLY A O 1
ATOM 813 N N . GLU A 1 106 ? -20.594 4.446 2.489 1.00 88.31 106 GLU A N 1
ATOM 814 C CA . GLU A 1 106 ? -19.762 5.659 2.494 1.00 88.31 106 GLU A CA 1
ATOM 815 C C . GLU A 1 106 ? -19.176 6.012 3.870 1.00 88.31 106 GLU A C 1
ATOM 817 O O . GLU A 1 106 ? -18.129 6.654 3.955 1.00 88.31 106 GLU A O 1
ATOM 822 N N . GLU A 1 107 ? -19.822 5.605 4.962 1.00 88.94 107 GLU A N 1
ATOM 823 C CA . GLU A 1 107 ? -19.316 5.820 6.325 1.00 88.94 107 GLU A CA 1
ATOM 824 C C . GLU A 1 107 ? -18.059 4.995 6.600 1.00 88.94 107 GLU A C 1
ATOM 826 O O . GLU A 1 107 ? -17.032 5.547 7.006 1.00 88.94 107 GLU A O 1
ATOM 831 N N . ALA A 1 108 ? -18.079 3.709 6.246 1.00 92.00 108 ALA A N 1
ATOM 832 C CA . ALA A 1 108 ? -16.898 2.860 6.317 1.00 92.00 108 ALA A CA 1
ATOM 833 C C . ALA A 1 108 ? -15.792 3.348 5.369 1.00 92.00 108 ALA A C 1
ATOM 835 O O . ALA A 1 108 ? -14.614 3.307 5.727 1.00 92.00 108 ALA A O 1
ATOM 836 N N . VAL A 1 109 ? -16.147 3.867 4.184 1.00 90.38 109 VAL A N 1
ATOM 837 C CA . VAL A 1 109 ? -15.170 4.475 3.263 1.00 90.38 109 VAL A CA 1
ATOM 838 C C . VAL A 1 109 ? -14.492 5.677 3.906 1.00 90.38 109 VAL A C 1
ATOM 840 O O . VAL A 1 109 ? -13.271 5.773 3.823 1.00 90.38 109 VAL A O 1
ATOM 843 N N . ARG A 1 110 ? -15.235 6.573 4.569 1.00 88.06 110 ARG A N 1
ATOM 844 C CA . ARG A 1 110 ? -14.653 7.742 5.250 1.00 88.06 110 ARG A CA 1
ATOM 845 C C . ARG A 1 110 ? -13.568 7.327 6.242 1.00 88.06 110 ARG A C 1
ATOM 847 O O . ARG A 1 110 ? -12.461 7.856 6.164 1.00 88.06 110 ARG A O 1
ATOM 854 N N . LEU A 1 111 ? -13.833 6.327 7.084 1.00 90.50 111 LEU A N 1
ATOM 855 C CA . LEU A 1 111 ? -12.826 5.775 7.995 1.00 90.50 111 LEU A CA 1
ATOM 856 C C . LEU A 1 111 ? -11.667 5.104 7.235 1.00 90.50 111 LEU A C 1
ATOM 858 O O . LEU A 1 111 ? -10.494 5.345 7.534 1.00 90.50 111 LEU A O 1
ATOM 862 N N . TYR A 1 112 ? -11.981 4.292 6.221 1.00 93.56 112 TYR A N 1
ATOM 863 C CA . TYR A 1 112 ? -10.994 3.584 5.404 1.00 93.56 112 TYR A CA 1
ATOM 864 C C . TYR A 1 112 ? -10.036 4.533 4.678 1.00 93.56 112 TYR A C 1
ATOM 866 O O . TYR A 1 112 ? -8.858 4.206 4.519 1.00 93.56 112 TYR A O 1
ATOM 874 N N . VAL A 1 113 ? -10.488 5.729 4.280 1.00 90.25 113 VAL A N 1
ATOM 875 C CA . VAL A 1 113 ? -9.608 6.750 3.698 1.00 90.25 113 VAL A CA 1
ATOM 876 C C . VAL A 1 113 ? -8.465 7.076 4.658 1.00 90.25 113 VAL A C 1
ATOM 878 O O . VAL A 1 113 ? -7.326 7.139 4.210 1.00 90.25 113 VAL A O 1
ATOM 881 N N . GLY A 1 114 ? -8.703 7.170 5.971 1.00 91.31 114 GLY A N 1
ATOM 882 C CA . GLY A 1 114 ? -7.629 7.328 6.958 1.00 91.31 114 GLY A CA 1
ATOM 883 C C . GLY A 1 114 ? -6.575 6.216 6.870 1.00 91.31 114 GLY A C 1
ATOM 884 O O . GLY A 1 114 ? -5.375 6.491 6.816 1.00 91.31 114 GLY A O 1
ATOM 885 N N . ALA A 1 115 ? -7.008 4.959 6.747 1.00 93.75 115 ALA A N 1
ATOM 886 C CA . ALA A 1 115 ? -6.102 3.823 6.574 1.00 93.75 115 ALA A CA 1
ATOM 887 C C . ALA A 1 115 ? -5.323 3.895 5.256 1.00 93.75 115 ALA A C 1
ATOM 889 O O . ALA A 1 115 ? -4.110 3.685 5.221 1.00 93.75 115 ALA A O 1
ATOM 890 N N . TYR A 1 116 ? -6.007 4.248 4.167 1.00 91.81 116 TYR A N 1
ATOM 891 C CA . TYR A 1 116 ? -5.399 4.466 2.859 1.00 91.81 116 TYR A CA 1
ATOM 892 C C . TYR A 1 116 ? -4.307 5.545 2.909 1.00 91.81 116 TYR A C 1
ATOM 894 O O . TYR A 1 116 ? -3.229 5.342 2.341 1.00 91.81 116 TYR A O 1
ATOM 902 N N . ILE A 1 117 ? -4.547 6.649 3.626 1.00 90.12 117 ILE A N 1
ATOM 903 C CA . ILE A 1 117 ? -3.574 7.731 3.827 1.00 90.12 117 ILE A CA 1
ATOM 904 C C . ILE A 1 117 ? -2.331 7.193 4.531 1.00 90.12 117 ILE A C 1
ATOM 906 O O . ILE A 1 117 ? -1.225 7.325 4.002 1.00 90.12 117 ILE A O 1
ATOM 910 N N . GLY A 1 118 ? -2.511 6.544 5.686 1.00 92.00 118 GLY A N 1
ATOM 911 C CA . GLY A 1 118 ? -1.408 5.959 6.448 1.00 92.00 118 GLY A CA 1
ATOM 912 C C . GLY A 1 118 ? -0.606 4.950 5.625 1.00 92.00 118 GLY A C 1
ATOM 913 O O . GLY A 1 118 ? 0.625 5.011 5.597 1.00 92.00 118 GLY A O 1
ATOM 914 N N . ASN A 1 119 ? -1.303 4.088 4.878 1.00 94.50 119 ASN A N 1
ATOM 915 C CA . ASN A 1 119 ? -0.700 3.096 3.996 1.00 94.50 119 ASN A CA 1
ATOM 916 C C . ASN A 1 119 ? 0.113 3.720 2.854 1.00 94.50 119 ASN A C 1
ATOM 918 O O . ASN A 1 119 ? 1.238 3.299 2.591 1.00 94.50 119 ASN A O 1
ATOM 922 N N . SER A 1 120 ? -0.431 4.736 2.183 1.00 90.00 120 SER A N 1
ATOM 923 C CA . SER A 1 120 ? 0.262 5.435 1.098 1.00 90.00 120 SER A CA 1
ATOM 924 C C . SER A 1 120 ? 1.500 6.167 1.617 1.00 90.00 120 SER A C 1
ATOM 926 O O . SER A 1 120 ? 2.595 6.014 1.074 1.00 90.00 120 SER A O 1
ATOM 928 N N . VAL A 1 121 ? 1.364 6.923 2.708 1.00 90.00 121 VAL A N 1
ATOM 929 C CA . VAL A 1 121 ? 2.471 7.685 3.295 1.00 90.00 121 VAL A CA 1
ATOM 930 C C . VAL A 1 121 ? 3.583 6.751 3.765 1.00 90.00 121 VAL A C 1
ATOM 932 O O . VAL A 1 121 ? 4.706 6.832 3.263 1.00 90.00 121 VAL A O 1
ATOM 935 N N . MET A 1 122 ? 3.285 5.836 4.692 1.00 92.69 122 MET A N 1
ATOM 936 C CA . MET A 1 122 ? 4.304 4.952 5.256 1.00 92.69 122 MET A CA 1
ATOM 937 C C . MET A 1 122 ? 4.835 3.965 4.217 1.00 92.69 122 MET A C 1
ATOM 939 O O . MET A 1 122 ? 6.032 3.698 4.198 1.00 92.69 122 MET A O 1
ATOM 943 N N . GLY A 1 123 ? 3.997 3.479 3.301 1.00 92.69 123 GLY A N 1
ATOM 944 C CA . GLY A 1 123 ? 4.417 2.585 2.224 1.00 92.69 123 GLY A CA 1
ATOM 945 C C . GLY A 1 123 ? 5.463 3.208 1.312 1.00 92.69 123 GLY A C 1
ATOM 946 O O . GLY A 1 123 ? 6.480 2.580 1.021 1.00 92.69 123 GLY A O 1
ATOM 947 N N . ASN A 1 124 ? 5.279 4.475 0.930 1.00 91.50 124 ASN A N 1
ATOM 948 C CA . ASN A 1 124 ? 6.283 5.194 0.151 1.00 91.50 124 ASN A CA 1
ATOM 949 C C . ASN A 1 124 ? 7.543 5.497 0.976 1.00 91.50 124 ASN A C 1
ATOM 951 O O . ASN A 1 124 ? 8.641 5.355 0.449 1.00 91.50 124 ASN A O 1
ATOM 955 N N . ILE A 1 125 ? 7.422 5.857 2.260 1.00 89.31 125 ILE A N 1
ATOM 956 C CA . ILE A 1 125 ? 8.583 6.086 3.143 1.00 89.31 125 ILE A CA 1
ATOM 957 C C . ILE A 1 125 ? 9.424 4.815 3.297 1.00 89.31 125 ILE A C 1
ATOM 959 O O . ILE A 1 125 ? 10.643 4.848 3.109 1.00 89.31 125 ILE A O 1
ATOM 963 N N . LEU A 1 126 ? 8.783 3.694 3.636 1.00 91.06 126 LEU A N 1
ATOM 964 C CA . LEU A 1 126 ? 9.438 2.395 3.767 1.00 91.06 126 LEU A CA 1
ATOM 965 C C . LEU A 1 126 ? 10.026 1.967 2.427 1.00 91.06 126 LEU A C 1
ATOM 967 O O . LEU A 1 126 ? 11.179 1.547 2.381 1.00 91.06 126 LEU A O 1
ATOM 971 N N . GLY A 1 127 ? 9.273 2.157 1.347 1.00 89.88 127 GLY A N 1
ATOM 972 C CA . GLY A 1 127 ? 9.675 1.848 -0.013 1.00 89.88 127 GLY A CA 1
ATOM 973 C C . GLY A 1 127 ? 10.977 2.516 -0.428 1.00 89.88 127 GLY A C 1
ATOM 974 O O . GLY A 1 127 ? 11.933 1.835 -0.794 1.00 89.88 127 GLY A O 1
ATOM 975 N N . THR A 1 128 ? 11.057 3.840 -0.294 1.00 86.62 128 THR A N 1
ATOM 976 C CA . THR A 1 128 ? 12.295 4.570 -0.582 1.00 86.62 128 THR A CA 1
ATOM 977 C C . THR A 1 128 ? 13.423 4.155 0.362 1.00 86.62 128 THR A C 1
ATOM 979 O O . THR A 1 128 ? 14.559 4.014 -0.081 1.00 86.62 128 THR A O 1
ATOM 982 N N . SER A 1 129 ? 13.142 3.927 1.649 1.00 86.12 129 SER A N 1
ATOM 983 C CA . SER A 1 129 ? 14.178 3.587 2.630 1.00 86.12 129 SER A CA 1
ATOM 984 C C . SER A 1 129 ? 14.790 2.201 2.413 1.00 86.12 129 SER A C 1
ATOM 986 O O . SER A 1 129 ? 16.003 2.058 2.524 1.00 86.12 129 SER A O 1
ATOM 988 N N . LEU A 1 130 ? 13.979 1.194 2.081 1.00 87.75 130 LEU A N 1
ATOM 989 C CA . LEU A 1 130 ? 14.430 -0.179 1.870 1.00 87.75 130 LEU A CA 1
ATOM 990 C C . LEU A 1 130 ? 15.136 -0.312 0.520 1.00 87.75 130 LEU A C 1
ATOM 992 O O . LEU A 1 130 ? 16.246 -0.834 0.471 1.00 87.75 130 LEU A O 1
ATOM 996 N N . MET A 1 131 ? 14.548 0.246 -0.543 1.00 86.38 131 MET A N 1
ATOM 997 C CA . MET A 1 131 ? 15.109 0.146 -1.893 1.00 86.38 131 MET A CA 1
ATOM 998 C C . MET A 1 131 ? 16.389 0.970 -2.063 1.00 86.38 131 MET A C 1
ATOM 1000 O O . MET A 1 131 ? 17.322 0.515 -2.711 1.00 86.38 131 MET A O 1
ATOM 1004 N N . ARG A 1 132 ? 16.485 2.154 -1.438 1.00 80.75 132 ARG A N 1
ATOM 1005 C CA . ARG A 1 132 ? 17.693 3.000 -1.504 1.00 80.75 132 ARG A CA 1
ATOM 1006 C C . ARG A 1 132 ? 18.815 2.531 -0.576 1.00 80.75 132 ARG A C 1
ATOM 1008 O O . ARG A 1 132 ? 19.977 2.886 -0.772 1.00 80.75 132 ARG A O 1
ATOM 1015 N N . ARG A 1 133 ? 18.488 1.812 0.502 1.00 67.19 133 ARG A N 1
ATOM 1016 C CA . ARG A 1 133 ? 19.505 1.331 1.445 1.00 67.19 133 ARG A CA 1
ATOM 1017 C C . ARG A 1 133 ? 20.374 0.264 0.797 1.00 67.19 133 ARG A C 1
ATOM 1019 O O . ARG A 1 133 ? 21.586 0.377 0.926 1.00 67.19 133 ARG A O 1
ATOM 1026 N N . GLU A 1 134 ? 19.775 -0.684 0.077 1.00 58.53 134 GLU A N 1
ATOM 1027 C CA . GLU A 1 134 ? 20.522 -1.748 -0.603 1.00 58.53 134 GLU A CA 1
ATOM 1028 C C . GLU A 1 134 ? 21.462 -1.206 -1.678 1.00 58.53 134 GLU A C 1
ATOM 1030 O O . GLU A 1 134 ? 22.654 -1.498 -1.617 1.00 58.53 134 GLU A O 1
ATOM 1035 N N . THR A 1 135 ? 20.991 -0.290 -2.533 1.00 55.62 135 THR A N 1
ATOM 1036 C CA . THR A 1 135 ? 21.817 0.317 -3.595 1.00 55.62 135 THR A CA 1
ATOM 1037 C C . THR A 1 135 ? 23.074 1.000 -3.051 1.00 55.62 135 THR A C 1
ATOM 1039 O O . THR A 1 135 ? 24.136 0.961 -3.668 1.00 55.62 135 THR A O 1
ATOM 1042 N N . ASN A 1 136 ? 22.977 1.631 -1.875 1.00 55.06 136 ASN A N 1
ATOM 1043 C CA . ASN A 1 136 ? 24.127 2.264 -1.233 1.00 55.06 136 ASN A CA 1
ATOM 1044 C C . ASN A 1 136 ? 25.082 1.236 -0.608 1.00 55.06 136 ASN A C 1
ATOM 1046 O O . ASN A 1 136 ? 26.289 1.449 -0.648 1.00 55.06 136 ASN A O 1
ATOM 1050 N N . THR A 1 137 ? 24.579 0.136 -0.037 1.00 48.66 137 THR A N 1
ATOM 1051 C CA . THR A 1 137 ? 25.438 -0.958 0.458 1.00 48.66 137 THR A CA 1
ATOM 1052 C C . THR A 1 137 ? 26.196 -1.639 -0.674 1.00 48.66 137 THR A C 1
ATOM 1054 O O . THR A 1 137 ? 27.394 -1.862 -0.520 1.00 48.66 137 THR A O 1
ATOM 1057 N N . ASP A 1 138 ? 25.563 -1.869 -1.824 1.00 42.19 138 ASP A N 1
ATOM 1058 C CA . ASP A 1 138 ? 26.221 -2.501 -2.971 1.00 42.19 138 ASP A CA 1
ATOM 1059 C C . ASP A 1 138 ? 27.325 -1.597 -3.547 1.00 42.19 138 ASP A C 1
ATOM 1061 O O . ASP A 1 138 ? 28.452 -2.052 -3.757 1.00 42.19 138 ASP A O 1
ATOM 1065 N N . GLY A 1 139 ? 27.077 -0.284 -3.648 1.00 40.09 139 GLY A N 1
ATOM 1066 C CA . GLY A 1 139 ? 28.098 0.708 -4.021 1.00 40.09 139 GLY A CA 1
ATOM 1067 C C . GLY A 1 139 ? 29.236 0.892 -3.002 1.00 40.09 139 GLY A C 1
ATOM 1068 O O . GLY A 1 139 ? 30.306 1.383 -3.352 1.00 40.09 139 GLY A O 1
ATOM 1069 N N . LEU A 1 140 ? 29.038 0.486 -1.743 1.00 43.00 140 LEU A N 1
ATOM 1070 C CA . LEU A 1 140 ? 30.072 0.478 -0.700 1.00 43.00 140 LEU A CA 1
ATOM 1071 C C . LEU A 1 140 ? 30.882 -0.829 -0.683 1.00 43.00 140 LEU A C 1
ATOM 1073 O O . LEU A 1 140 ? 32.022 -0.816 -0.224 1.00 43.00 140 LEU A O 1
ATOM 1077 N N . THR A 1 141 ? 30.340 -1.937 -1.199 1.00 41.22 141 THR A N 1
ATOM 1078 C CA . THR A 1 141 ? 31.044 -3.235 -1.270 1.00 41.22 141 THR A CA 1
ATOM 1079 C C . THR A 1 141 ? 32.022 -3.363 -2.440 1.00 41.22 141 THR A C 1
ATOM 1081 O O . THR A 1 141 ? 32.922 -4.199 -2.384 1.00 41.22 141 THR A O 1
ATOM 1084 N N . THR A 1 142 ? 31.935 -2.494 -3.453 1.00 39.53 142 THR A N 1
ATOM 1085 C CA . THR A 1 142 ? 32.969 -2.356 -4.499 1.00 39.53 142 THR A CA 1
ATOM 1086 C C . THR A 1 142 ? 34.178 -1.533 -4.046 1.00 39.53 142 THR A C 1
ATOM 1088 O O . THR A 1 142 ? 35.205 -1.519 -4.725 1.00 39.53 142 THR A O 1
ATOM 1091 N N . SER A 1 143 ? 34.116 -0.911 -2.865 1.00 36.25 143 SER A N 1
ATOM 1092 C CA . SER A 1 143 ? 35.277 -0.317 -2.209 1.00 36.25 143 SER A CA 1
ATOM 1093 C C . SER A 1 143 ? 35.845 -1.310 -1.198 1.00 36.25 143 SER A C 1
ATOM 1095 O O . SER A 1 143 ? 35.176 -1.719 -0.252 1.00 36.25 143 SER A O 1
ATOM 1097 N N . ARG A 1 144 ? 37.099 -1.724 -1.407 1.00 34.94 144 ARG A N 1
ATOM 1098 C CA . ARG A 1 144 ? 37.858 -2.712 -0.616 1.00 34.94 144 ARG A CA 1
ATOM 1099 C C . ARG A 1 144 ? 38.227 -2.186 0.783 1.00 34.94 144 ARG A C 1
ATOM 1101 O O . ARG A 1 144 ? 39.372 -2.286 1.212 1.00 34.94 144 ARG A O 1
ATOM 1108 N N . ALA A 1 145 ? 37.266 -1.624 1.506 1.00 35.72 145 ALA A N 1
ATOM 1109 C CA . ALA A 1 145 ? 37.409 -1.155 2.871 1.00 35.72 145 ALA A CA 1
ATOM 1110 C C . ALA A 1 145 ? 36.351 -1.836 3.744 1.00 35.72 145 ALA A C 1
ATOM 1112 O O . ALA A 1 145 ? 35.177 -1.479 3.763 1.00 35.72 145 ALA A O 1
ATOM 1113 N N . LYS A 1 146 ? 36.810 -2.846 4.485 1.00 29.28 146 LYS A N 1
ATOM 1114 C CA . LYS A 1 146 ? 36.100 -3.512 5.583 1.00 29.28 146 LYS A CA 1
ATOM 1115 C C . LYS A 1 146 ? 35.390 -2.440 6.435 1.00 29.28 146 LYS A C 1
ATOM 1117 O O . LYS A 1 146 ? 36.094 -1.575 6.966 1.00 29.28 146 LYS A O 1
ATOM 1122 N N . PRO A 1 147 ? 34.052 -2.447 6.597 1.00 37.19 147 PRO A N 1
ATOM 1123 C CA . PRO A 1 147 ? 33.403 -1.456 7.438 1.00 37.19 147 PRO A CA 1
ATOM 1124 C C . PRO A 1 147 ? 33.835 -1.732 8.876 1.00 37.19 147 PRO A C 1
ATOM 1126 O O . PRO A 1 147 ? 33.437 -2.716 9.502 1.00 37.19 147 PRO A O 1
ATOM 1129 N N . THR A 1 148 ? 34.721 -0.882 9.392 1.00 32.66 148 THR A N 1
ATOM 1130 C CA . THR A 1 148 ? 35.067 -0.872 10.806 1.00 32.66 148 THR A CA 1
ATOM 1131 C C . THR A 1 148 ? 33.789 -0.541 11.556 1.00 32.66 148 THR A C 1
ATOM 1133 O O . THR A 1 148 ? 33.213 0.535 11.410 1.00 32.66 148 THR A O 1
ATOM 1136 N N . ARG A 1 149 ? 33.321 -1.521 12.328 1.00 39.31 149 ARG A N 1
ATOM 1137 C CA . ARG A 1 149 ? 32.160 -1.458 13.213 1.00 39.31 149 ARG A CA 1
ATOM 1138 C C . ARG A 1 149 ? 32.456 -0.453 14.334 1.00 39.31 149 ARG A C 1
ATOM 1140 O O . ARG A 1 149 ? 32.710 -0.839 15.467 1.00 39.31 149 ARG A O 1
ATOM 1147 N N . LYS A 1 150 ? 32.507 0.844 14.015 1.00 36.12 150 LYS A N 1
ATOM 1148 C CA . LYS A 1 150 ? 32.581 1.908 15.017 1.00 36.12 150 LYS A CA 1
ATOM 1149 C C . LYS A 1 150 ? 31.236 1.937 15.727 1.00 36.12 150 LYS A C 1
ATOM 1151 O O . LYS A 1 150 ? 30.199 2.041 15.075 1.00 36.12 150 LYS A O 1
ATOM 1156 N N . ALA A 1 151 ? 31.266 1.793 17.049 1.00 37.84 151 ALA A N 1
ATOM 1157 C CA . ALA A 1 151 ? 30.103 1.924 17.910 1.00 37.84 151 ALA A CA 1
ATOM 1158 C C . ALA A 1 151 ? 29.466 3.296 17.661 1.00 37.84 151 ALA A C 1
ATOM 1160 O O . ALA A 1 151 ? 29.979 4.327 18.094 1.00 37.84 151 ALA A O 1
ATOM 1161 N N . VAL A 1 152 ? 28.388 3.316 16.879 1.00 44.72 152 VAL A N 1
ATOM 1162 C CA . VAL A 1 152 ? 27.639 4.537 16.612 1.00 44.72 152 VAL A CA 1
ATOM 1163 C C . VAL A 1 152 ? 26.941 4.894 17.918 1.00 44.72 152 VAL A C 1
ATOM 1165 O O . VAL A 1 152 ? 26.038 4.188 18.362 1.00 44.72 152 VAL A O 1
ATOM 1168 N N . THR A 1 153 ? 27.387 5.969 18.563 1.00 51.59 153 THR A N 1
ATOM 1169 C CA . THR A 1 153 ? 26.703 6.547 19.721 1.00 51.59 153 THR A CA 1
ATOM 1170 C C . THR A 1 153 ? 25.244 6.808 19.354 1.00 51.59 153 THR A C 1
ATOM 1172 O O . THR A 1 153 ? 24.951 7.325 18.276 1.00 51.59 153 THR A O 1
ATOM 1175 N N . HIS A 1 154 ? 24.313 6.464 20.249 1.00 49.19 154 HIS A N 1
ATOM 1176 C CA . HIS A 1 154 ? 22.866 6.557 20.012 1.00 49.19 154 HIS A CA 1
ATOM 1177 C C . HIS A 1 154 ? 22.444 7.920 19.424 1.00 49.19 154 HIS A C 1
ATOM 1179 O O . HIS A 1 154 ? 21.637 7.979 18.505 1.00 49.19 154 HIS A O 1
ATOM 1185 N N . LYS A 1 155 ? 23.080 9.023 19.850 1.00 46.25 155 LYS A N 1
ATOM 1186 C CA . LYS A 1 155 ? 22.855 10.373 19.298 1.00 46.25 155 LYS A CA 1
ATOM 1187 C C . LYS A 1 155 ? 23.279 10.531 17.830 1.00 46.25 155 LYS A C 1
ATOM 1189 O O . LYS A 1 155 ? 22.565 11.173 17.065 1.00 46.25 155 LYS A O 1
ATOM 1194 N N . ALA A 1 156 ? 24.401 9.943 17.416 1.00 48.19 156 ALA A N 1
ATOM 1195 C CA . ALA A 1 156 ? 24.870 9.985 16.029 1.00 48.19 156 ALA A CA 1
ATOM 1196 C C . ALA A 1 156 ? 24.015 9.093 15.112 1.00 48.19 156 ALA A C 1
ATOM 1198 O O . ALA A 1 156 ? 23.715 9.481 13.984 1.00 48.19 156 ALA A O 1
ATOM 1199 N N . ALA A 1 157 ? 23.551 7.944 15.620 1.00 48.12 157 ALA A N 1
ATOM 1200 C CA . ALA A 1 157 ? 22.603 7.079 14.918 1.00 48.12 157 ALA A CA 1
ATOM 1201 C C . ALA A 1 157 ? 21.259 7.790 14.712 1.00 48.12 157 ALA A C 1
ATOM 1203 O O . ALA A 1 157 ? 20.743 7.823 13.598 1.00 48.12 157 ALA A O 1
ATOM 1204 N N . VAL A 1 158 ? 20.733 8.426 15.763 1.00 50.00 158 VAL A N 1
ATOM 1205 C CA . VAL A 1 158 ? 19.492 9.210 15.704 1.00 50.00 158 VAL A CA 1
ATOM 1206 C C . VAL A 1 158 ? 19.640 10.405 14.760 1.00 50.00 158 VAL A C 1
ATOM 1208 O O . VAL A 1 158 ? 18.758 10.632 13.939 1.00 50.00 158 VAL A O 1
ATOM 1211 N N . GLY A 1 159 ? 20.767 11.123 14.792 1.00 45.84 159 GLY A N 1
ATOM 1212 C CA . GLY A 1 159 ? 21.031 12.236 13.875 1.00 45.84 159 GLY A CA 1
ATOM 1213 C C . GLY A 1 159 ? 21.116 11.812 12.404 1.00 45.84 159 GLY A C 1
ATOM 1214 O O . GLY A 1 159 ? 20.584 12.498 11.532 1.00 45.84 159 GLY A O 1
ATOM 1215 N N . ALA A 1 160 ? 21.731 10.661 12.115 1.00 54.12 160 ALA A N 1
ATOM 1216 C CA . ALA A 1 160 ? 21.794 10.103 10.764 1.00 54.12 160 ALA A CA 1
ATOM 1217 C C . ALA A 1 160 ? 20.424 9.604 10.276 1.00 54.12 160 ALA A C 1
ATOM 1219 O O . ALA A 1 160 ? 20.059 9.841 9.123 1.00 54.12 160 ALA A O 1
ATOM 1220 N N . VAL A 1 161 ? 19.637 8.973 11.155 1.00 56.44 161 VAL A N 1
ATOM 1221 C CA . VAL A 1 161 ? 18.257 8.560 10.862 1.00 56.44 161 VAL A CA 1
ATOM 1222 C C . VAL A 1 161 ? 17.382 9.783 10.608 1.00 56.44 161 VAL A C 1
ATOM 1224 O O . VAL A 1 161 ? 16.716 9.832 9.583 1.00 56.44 161 VAL A O 1
ATOM 1227 N N . LEU A 1 162 ? 17.444 10.811 11.455 1.00 54.38 162 LEU A N 1
ATOM 1228 C CA . LEU A 1 162 ? 16.674 12.042 11.283 1.00 54.38 162 LEU A CA 1
ATOM 1229 C C . LEU A 1 162 ? 17.034 12.759 9.976 1.00 54.38 162 LEU A C 1
ATOM 1231 O O . LEU A 1 162 ? 16.150 13.189 9.245 1.00 54.38 162 LEU A O 1
ATOM 1235 N N . ARG A 1 163 ? 18.323 12.820 9.624 1.00 58.53 163 ARG A N 1
ATOM 1236 C CA . ARG A 1 163 ? 18.774 13.404 8.352 1.00 58.53 163 ARG A CA 1
ATOM 1237 C C . ARG A 1 163 ? 18.315 12.580 7.143 1.00 58.53 163 ARG A C 1
ATOM 1239 O O . ARG A 1 163 ? 17.905 13.148 6.134 1.00 58.53 163 ARG A O 1
ATOM 1246 N N . SER A 1 164 ? 18.331 11.252 7.256 1.00 57.75 164 SER A N 1
ATOM 1247 C CA . SER A 1 164 ? 17.801 10.333 6.239 1.00 57.75 164 SER A CA 1
ATOM 1248 C C . SER A 1 164 ? 16.287 10.495 6.057 1.00 57.75 164 SER A C 1
ATOM 1250 O O . SER A 1 164 ? 15.803 10.561 4.927 1.00 57.75 164 SER A O 1
ATOM 1252 N N . LEU A 1 165 ? 15.550 10.656 7.161 1.00 58.78 165 LEU A N 1
ATOM 1253 C CA . LEU A 1 165 ? 14.112 10.920 7.164 1.00 58.78 165 LEU A CA 1
ATOM 1254 C C . LEU A 1 165 ? 13.795 12.281 6.523 1.00 58.78 165 LEU A C 1
ATOM 1256 O O . LEU A 1 165 ? 12.948 12.358 5.640 1.00 58.78 165 LEU A O 1
ATOM 1260 N N . LEU A 1 166 ? 14.534 13.336 6.873 1.00 59.25 166 LEU A N 1
ATOM 1261 C CA . LEU A 1 166 ? 14.362 14.679 6.302 1.00 59.25 166 LEU A CA 1
ATOM 1262 C C . LEU A 1 166 ? 14.731 14.771 4.813 1.00 59.25 166 LEU A C 1
ATOM 1264 O O . LEU A 1 166 ? 14.272 15.674 4.126 1.00 59.25 166 LEU A O 1
ATOM 1268 N N . THR A 1 167 ? 15.533 13.837 4.295 1.00 67.75 167 THR A N 1
ATOM 1269 C CA . THR A 1 167 ? 15.886 13.781 2.863 1.00 67.75 167 THR A CA 1
ATOM 1270 C C . THR A 1 167 ? 14.856 12.986 2.047 1.00 67.75 167 THR A C 1
ATOM 1272 O O . THR A 1 167 ? 14.901 12.959 0.815 1.00 67.75 167 THR A O 1
ATOM 1275 N N . ASN A 1 168 ? 13.922 12.300 2.708 1.00 75.06 168 ASN A N 1
ATOM 1276 C CA . ASN A 1 168 ? 12.964 11.437 2.041 1.00 75.06 168 ASN A CA 1
ATOM 1277 C C . ASN A 1 168 ? 11.789 12.265 1.494 1.00 75.06 168 ASN A C 1
ATOM 1279 O O . ASN A 1 168 ? 11.042 12.873 2.257 1.00 75.06 168 ASN A O 1
ATOM 1283 N N . ARG A 1 169 ? 11.593 12.270 0.168 1.00 83.94 169 ARG A N 1
ATOM 1284 C CA . ARG A 1 169 ? 10.555 13.090 -0.494 1.00 83.94 169 ARG A CA 1
ATOM 1285 C C . ARG A 1 169 ? 9.143 12.901 0.079 1.00 83.94 169 ARG A C 1
ATOM 1287 O O . ARG A 1 169 ? 8.479 13.912 0.280 1.00 83.94 169 ARG A O 1
ATOM 1294 N N . PRO A 1 170 ? 8.674 11.675 0.389 1.00 84.44 170 PRO A N 1
ATOM 1295 C CA . PRO A 1 170 ? 7.369 11.485 1.014 1.00 84.44 170 PRO A CA 1
ATOM 1296 C C . PRO A 1 170 ? 7.264 12.139 2.399 1.00 84.44 170 PRO A C 1
ATOM 1298 O O . PRO A 1 170 ? 6.201 12.630 2.746 1.00 84.44 170 PRO A O 1
ATOM 1301 N N . ILE A 1 171 ? 8.353 12.210 3.173 1.00 84.31 171 ILE A N 1
ATOM 1302 C CA . ILE A 1 171 ? 8.358 12.863 4.495 1.00 84.31 171 ILE A CA 1
ATOM 1303 C C . ILE A 1 171 ? 8.247 14.378 4.339 1.00 84.31 171 ILE A C 1
ATOM 1305 O O . ILE A 1 171 ? 7.438 15.005 5.016 1.00 84.31 171 ILE A O 1
ATOM 1309 N N . ILE A 1 172 ? 9.002 14.953 3.399 1.00 86.00 172 ILE A N 1
ATOM 1310 C CA . ILE A 1 172 ? 8.886 16.374 3.047 1.00 86.00 172 ILE A CA 1
ATOM 1311 C C . ILE A 1 172 ? 7.456 16.683 2.578 1.00 86.00 172 ILE A C 1
ATOM 1313 O O . ILE A 1 172 ? 6.868 17.666 3.014 1.00 86.00 172 ILE A O 1
ATOM 1317 N N . ALA A 1 173 ? 6.867 15.820 1.746 1.00 88.56 173 ALA A N 1
ATOM 1318 C CA . ALA A 1 173 ? 5.492 15.969 1.277 1.00 88.56 173 ALA A CA 1
ATOM 1319 C C . ALA A 1 173 ? 4.467 15.944 2.423 1.00 88.56 173 ALA A C 1
ATOM 1321 O O . ALA A 1 173 ? 3.567 16.777 2.445 1.00 88.56 173 ALA A O 1
ATOM 1322 N N . VAL A 1 174 ? 4.616 15.042 3.399 1.00 87.31 174 VAL A N 1
ATOM 1323 C CA . VAL A 1 174 ? 3.762 15.032 4.601 1.00 87.31 174 VAL A CA 1
ATOM 1324 C C . VAL A 1 174 ? 3.930 16.321 5.396 1.00 87.31 174 VAL A C 1
ATOM 1326 O O . VAL A 1 174 ? 2.932 16.918 5.778 1.00 87.31 174 VAL A O 1
ATOM 1329 N N . ALA A 1 175 ? 5.166 16.779 5.618 1.00 87.56 175 ALA A N 1
ATOM 1330 C CA . ALA A 1 175 ? 5.424 18.016 6.352 1.00 87.56 175 ALA A CA 1
ATOM 1331 C C . ALA A 1 175 ? 4.778 19.231 5.666 1.00 87.56 175 ALA A C 1
ATOM 1333 O O . ALA A 1 175 ? 4.097 20.014 6.324 1.00 87.56 175 ALA A O 1
ATOM 1334 N N . ILE A 1 176 ? 4.920 19.349 4.341 1.00 90.38 176 ILE A N 1
ATOM 1335 C CA . ILE A 1 176 ? 4.251 20.390 3.548 1.00 90.38 176 ILE A CA 1
ATOM 1336 C C . ILE A 1 176 ? 2.729 20.250 3.663 1.00 90.38 176 ILE A C 1
ATOM 1338 O O . ILE A 1 176 ? 2.048 21.234 3.928 1.00 90.38 176 ILE A O 1
ATOM 1342 N N . GLY A 1 177 ? 2.190 19.037 3.521 1.00 88.19 177 GLY A N 1
ATOM 1343 C CA . GLY A 1 177 ? 0.756 18.779 3.655 1.00 88.19 177 GLY A CA 1
ATOM 1344 C C . GLY A 1 177 ? 0.198 19.200 5.018 1.00 88.19 177 GLY A C 1
ATOM 1345 O O . GLY A 1 177 ? -0.849 19.836 5.071 1.00 88.19 177 GLY A O 1
ATOM 1346 N N . LEU A 1 178 ? 0.920 18.915 6.107 1.00 88.75 178 LEU A N 1
ATOM 1347 C CA . LEU A 1 178 ? 0.549 19.332 7.463 1.00 88.75 178 LEU A CA 1
ATOM 1348 C C . LEU A 1 178 ? 0.571 20.859 7.621 1.00 88.75 178 LEU A C 1
ATOM 1350 O O . LEU A 1 178 ? -0.340 21.428 8.215 1.00 88.75 178 LEU A O 1
ATOM 1354 N N . ILE A 1 179 ? 1.572 21.535 7.051 1.00 91.19 179 ILE A N 1
ATOM 1355 C CA . ILE A 1 179 ? 1.640 23.006 7.040 1.00 91.19 179 ILE A CA 1
ATOM 1356 C C . ILE A 1 179 ? 0.472 23.601 6.237 1.00 91.19 179 ILE A C 1
ATOM 1358 O O . ILE A 1 179 ? -0.060 24.649 6.597 1.00 91.19 179 ILE A O 1
ATOM 1362 N N . CYS A 1 180 ? 0.037 22.923 5.175 1.00 90.62 180 CYS A N 1
ATOM 1363 C CA . CYS A 1 180 ? -1.064 23.352 4.318 1.00 90.62 180 CYS A CA 1
ATOM 1364 C C . CYS A 1 180 ? -2.468 23.018 4.859 1.00 90.62 180 CYS A C 1
ATOM 1366 O O . CYS A 1 180 ? -3.442 23.366 4.191 1.00 90.62 180 CYS A O 1
ATOM 1368 N N . LEU A 1 181 ? -2.607 22.410 6.046 1.00 87.94 181 LEU A N 1
ATOM 1369 C CA . LEU A 1 181 ? -3.916 22.094 6.645 1.00 87.94 181 LEU A CA 1
ATOM 1370 C C . LEU A 1 181 ? -4.887 23.290 6.712 1.00 87.94 181 LEU A C 1
ATOM 1372 O O . LEU A 1 181 ? -6.049 23.115 6.340 1.00 87.94 181 LEU A O 1
ATOM 1376 N N . PRO A 1 182 ? -4.467 24.516 7.095 1.00 88.94 182 PRO A N 1
ATOM 1377 C CA . PRO A 1 182 ? -5.370 25.671 7.117 1.00 88.94 182 PRO A CA 1
ATOM 1378 C C . PRO A 1 182 ? -5.923 26.034 5.731 1.00 88.94 182 PRO A C 1
ATOM 1380 O O . PRO A 1 182 ? -7.026 26.561 5.617 1.00 88.94 182 PRO A O 1
ATOM 1383 N N . ALA A 1 183 ? -5.175 25.727 4.668 1.00 89.06 183 ALA A N 1
ATOM 1384 C CA . ALA A 1 183 ? -5.582 25.947 3.283 1.00 89.06 183 ALA A CA 1
ATOM 1385 C C . ALA A 1 183 ? -6.394 24.773 2.698 1.00 89.06 183 ALA A C 1
ATOM 1387 O O . ALA A 1 183 ? -6.816 24.840 1.543 1.00 89.06 183 ALA A O 1
ATOM 1388 N N . GLY A 1 184 ? -6.647 23.710 3.471 1.00 86.12 184 GLY A N 1
ATOM 1389 C CA . GLY A 1 184 ? -7.372 22.511 3.039 1.00 86.12 184 GLY A CA 1
ATOM 1390 C C . GLY A 1 184 ? -8.714 22.789 2.345 1.00 86.12 184 GLY A C 1
ATOM 1391 O O . GLY A 1 184 ? -8.921 22.287 1.238 1.00 86.12 184 GLY A O 1
ATOM 1392 N N . PRO A 1 185 ? -9.613 23.628 2.903 1.00 88.44 185 PRO A N 1
ATOM 1393 C CA . PRO A 1 185 ? -10.890 23.957 2.258 1.00 88.44 185 PRO A CA 1
ATOM 1394 C C . PRO A 1 185 ? -10.728 24.664 0.903 1.00 88.44 185 PRO A C 1
ATOM 1396 O O . PRO A 1 185 ? -11.460 24.385 -0.050 1.00 88.44 185 PRO A O 1
ATOM 1399 N N . PHE A 1 186 ? -9.733 25.548 0.788 1.00 89.44 186 PHE A N 1
ATOM 1400 C CA . PHE A 1 186 ? -9.412 26.237 -0.462 1.00 89.44 186 PHE A CA 1
ATOM 1401 C C . PHE A 1 186 ? -8.862 25.263 -1.515 1.00 89.44 186 PHE A C 1
ATOM 1403 O O . PHE A 1 186 ? -9.283 25.281 -2.673 1.00 89.44 186 PHE A O 1
ATOM 1410 N N . LEU A 1 187 ? -7.974 24.353 -1.108 1.00 87.12 187 LEU A N 1
ATOM 1411 C CA . LEU A 1 187 ? -7.440 23.310 -1.985 1.00 87.12 187 LEU A CA 1
ATOM 1412 C C . LEU A 1 187 ? -8.536 22.348 -2.451 1.00 87.12 187 LEU A C 1
ATOM 1414 O O . LEU A 1 187 ? -8.582 21.994 -3.627 1.00 87.12 187 LEU A O 1
ATOM 1418 N N . ASN A 1 188 ? -9.457 21.970 -1.567 1.00 87.19 188 ASN A N 1
ATOM 1419 C CA . ASN A 1 188 ? -10.548 21.069 -1.920 1.00 87.19 188 ASN A CA 1
ATOM 1420 C C . ASN A 1 188 ? -11.539 21.696 -2.918 1.00 87.19 188 ASN A C 1
ATOM 1422 O O . ASN A 1 188 ? -12.148 20.990 -3.715 1.00 87.19 188 ASN A O 1
ATOM 1426 N N . THR A 1 189 ? -11.685 23.022 -2.918 1.00 88.62 189 THR A N 1
ATOM 1427 C CA . THR A 1 189 ? -12.557 23.726 -3.872 1.00 88.62 189 THR A CA 1
ATOM 1428 C C . THR A 1 189 ? -11.873 23.969 -5.218 1.00 88.62 189 THR A C 1
ATOM 1430 O O . THR A 1 189 ? -12.463 23.684 -6.258 1.00 88.62 189 THR A O 1
ATOM 1433 N N . HIS A 1 190 ? -10.618 24.429 -5.226 1.00 90.06 190 HIS A N 1
ATOM 1434 C CA . HIS A 1 190 ? -9.946 24.876 -6.456 1.00 90.06 190 HIS A CA 1
ATOM 1435 C C . HIS A 1 190 ? -9.016 23.826 -7.076 1.00 90.06 190 HIS A C 1
ATOM 1437 O O . HIS A 1 190 ? -8.857 23.777 -8.295 1.00 90.06 190 HIS A O 1
ATOM 1443 N N . ALA A 1 191 ? -8.403 22.962 -6.264 1.00 89.56 191 ALA A N 1
ATOM 1444 C CA . ALA A 1 191 ? -7.414 21.986 -6.722 1.00 89.56 191 ALA A CA 1
ATOM 1445 C C . ALA A 1 191 ? -7.976 20.561 -6.878 1.00 89.56 191 ALA A C 1
ATOM 1447 O O . ALA A 1 191 ? -7.278 19.701 -7.414 1.00 89.56 191 ALA A O 1
ATOM 1448 N N . ALA A 1 192 ? -9.235 20.295 -6.505 1.00 88.81 192 ALA A N 1
ATOM 1449 C CA . ALA A 1 192 ? -9.839 18.962 -6.628 1.00 88.81 192 ALA A CA 1
ATOM 1450 C C . ALA A 1 192 ? -9.844 18.414 -8.066 1.00 88.81 192 ALA A C 1
ATOM 1452 O O . ALA A 1 192 ? -9.606 17.224 -8.275 1.00 88.81 192 ALA A O 1
ATOM 1453 N N . GLY A 1 193 ? -10.080 19.263 -9.074 1.00 89.69 193 GLY A N 1
ATOM 1454 C CA . GLY A 1 193 ? -10.017 18.859 -10.484 1.00 89.69 193 GLY A CA 1
ATOM 1455 C C . GLY A 1 193 ? -8.616 18.400 -10.898 1.00 89.69 193 GLY A C 1
ATOM 1456 O O . GLY A 1 193 ? -8.457 17.324 -11.474 1.00 89.69 193 GLY A O 1
ATOM 1457 N N . ILE A 1 194 ? -7.600 19.178 -10.521 1.00 90.25 194 ILE A N 1
ATOM 1458 C CA . ILE A 1 194 ? -6.190 18.868 -10.778 1.00 90.25 194 ILE A CA 1
ATOM 1459 C C . ILE A 1 194 ? -5.783 17.597 -10.026 1.00 90.25 194 ILE A C 1
ATOM 1461 O O . ILE A 1 194 ? -5.158 16.713 -10.603 1.00 90.25 194 ILE A O 1
ATOM 1465 N N . TYR A 1 195 ? -6.189 17.457 -8.764 1.00 88.94 195 TYR A N 1
ATOM 1466 C CA . TYR A 1 195 ? -5.933 16.262 -7.966 1.00 88.94 195 TYR A CA 1
ATOM 1467 C C . TYR A 1 195 ? -6.523 14.997 -8.603 1.00 88.94 195 TYR A C 1
ATOM 1469 O O . TYR A 1 195 ? -5.832 13.981 -8.697 1.00 88.94 195 TYR A O 1
ATOM 1477 N N . ARG A 1 196 ? -7.766 15.054 -9.101 1.00 89.62 196 ARG A N 1
ATOM 1478 C CA . ARG A 1 196 ? -8.392 13.939 -9.836 1.00 89.62 196 ARG A CA 1
ATOM 1479 C C . ARG A 1 196 ? -7.611 13.567 -11.095 1.00 89.62 196 ARG A C 1
ATOM 1481 O O . ARG A 1 196 ? -7.415 12.385 -11.363 1.00 89.62 196 ARG A O 1
ATOM 1488 N N . LEU A 1 197 ? -7.116 14.555 -11.840 1.00 91.44 197 LEU A N 1
ATOM 1489 C CA . LEU A 1 197 ? -6.271 14.301 -13.006 1.00 91.44 197 LEU A CA 1
ATOM 1490 C C . LEU A 1 197 ? -4.941 13.648 -12.603 1.00 91.44 197 LEU A C 1
ATOM 1492 O O . LEU A 1 197 ? -4.559 12.631 -13.172 1.00 91.44 197 LEU A O 1
ATOM 1496 N N . ILE A 1 198 ? -4.254 14.186 -11.593 1.00 90.56 198 ILE A N 1
ATOM 1497 C CA . ILE A 1 198 ? -2.971 13.653 -11.113 1.00 90.56 198 ILE A CA 1
ATOM 1498 C C . ILE A 1 198 ? -3.131 12.222 -10.587 1.00 90.56 198 ILE A C 1
ATOM 1500 O O . ILE A 1 198 ? -2.296 11.370 -10.876 1.00 90.56 198 ILE A O 1
ATOM 1504 N N . THR A 1 199 ? -4.196 11.933 -9.838 1.00 88.06 199 THR A N 1
ATOM 1505 C CA . THR A 1 199 ? -4.478 10.580 -9.326 1.00 88.06 199 THR A CA 1
ATOM 1506 C C . THR A 1 199 ? -4.843 9.599 -10.438 1.00 88.06 199 THR A C 1
ATOM 1508 O O . THR A 1 199 ? -4.435 8.436 -10.387 1.00 88.06 199 THR A O 1
ATOM 1511 N N . TRP A 1 200 ? -5.537 10.063 -11.477 1.00 90.25 200 TRP A N 1
ATOM 1512 C CA . TRP A 1 200 ? -5.764 9.274 -12.683 1.00 90.25 200 TRP A CA 1
ATOM 1513 C C . TRP A 1 200 ? -4.447 8.952 -13.403 1.00 90.25 200 TRP A C 1
ATOM 1515 O O . TRP A 1 200 ? -4.179 7.778 -13.655 1.00 90.25 200 TRP A O 1
ATOM 1525 N N . VAL A 1 201 ? -3.586 9.952 -13.646 1.00 91.25 201 VAL A N 1
ATOM 1526 C CA . VAL A 1 201 ? -2.251 9.752 -14.248 1.00 91.25 201 VAL A CA 1
ATOM 1527 C C . VAL A 1 201 ? -1.418 8.799 -13.393 1.00 91.25 201 VAL A C 1
ATOM 1529 O O . VAL A 1 201 ? -0.809 7.872 -13.918 1.00 91.25 201 VAL A O 1
ATOM 1532 N N . PHE A 1 202 ? -1.423 8.985 -12.073 1.00 89.75 202 PHE A N 1
ATOM 1533 C CA . PHE A 1 202 ? -0.758 8.108 -11.114 1.00 89.75 202 PHE A CA 1
ATOM 1534 C C . PHE A 1 202 ? -1.173 6.641 -11.300 1.00 89.75 202 PHE A C 1
ATOM 1536 O O . PHE A 1 202 ? -0.314 5.772 -11.444 1.00 89.75 202 PHE A O 1
ATOM 1543 N N . SER A 1 203 ? -2.482 6.369 -11.342 1.00 89.94 203 SER A N 1
ATOM 1544 C CA . SER A 1 203 ? -3.007 5.014 -11.519 1.00 89.94 203 SER A CA 1
ATOM 1545 C C . SER A 1 203 ? -2.694 4.450 -12.908 1.00 89.94 203 SER A C 1
ATOM 1547 O O . SER A 1 203 ? -2.267 3.299 -13.009 1.00 89.94 203 SER A O 1
ATOM 1549 N N . PHE A 1 204 ? -2.854 5.261 -13.957 1.00 92.38 204 PHE A N 1
ATOM 1550 C CA . PHE A 1 204 ? -2.568 4.886 -15.340 1.00 92.38 204 PHE A CA 1
ATOM 1551 C C . PHE A 1 204 ? -1.103 4.493 -15.528 1.00 92.38 204 PHE A C 1
ATOM 1553 O O . PHE A 1 204 ? -0.804 3.363 -15.909 1.00 92.38 204 PHE A O 1
ATOM 1560 N N . VAL A 1 205 ? -0.184 5.403 -15.201 1.00 92.44 205 VAL A N 1
ATOM 1561 C CA . VAL A 1 205 ? 1.258 5.186 -15.361 1.00 92.44 205 VAL A CA 1
ATOM 1562 C C . VAL A 1 205 ? 1.730 4.045 -14.461 1.00 92.44 205 VAL A C 1
ATOM 1564 O O . VAL A 1 205 ? 2.523 3.213 -14.897 1.00 92.44 205 VAL A O 1
ATOM 1567 N N . GLY A 1 206 ? 1.208 3.961 -13.232 1.00 91.00 206 GLY A N 1
ATOM 1568 C CA . GLY A 1 206 ? 1.538 2.897 -12.287 1.00 91.00 206 GLY A CA 1
ATOM 1569 C C . GLY A 1 206 ? 1.248 1.501 -12.845 1.00 91.00 206 GLY A C 1
ATOM 1570 O O . GLY A 1 206 ? 2.105 0.617 -12.827 1.00 91.00 206 GLY A O 1
ATOM 1571 N N . LEU A 1 207 ? 0.043 1.313 -13.386 1.00 93.12 207 LEU A N 1
ATOM 1572 C CA . LEU A 1 207 ? -0.389 0.037 -13.958 1.00 93.12 207 LEU A CA 1
ATOM 1573 C C . LEU A 1 207 ? 0.232 -0.240 -15.329 1.00 93.12 207 LEU A C 1
ATOM 1575 O O . LEU A 1 207 ? 0.519 -1.396 -15.632 1.00 93.12 207 LEU A O 1
ATOM 1579 N N . MET A 1 208 ? 0.509 0.797 -16.121 1.00 94.69 208 MET A N 1
ATOM 1580 C CA . MET A 1 208 ? 1.249 0.674 -17.375 1.00 94.69 208 MET A CA 1
ATOM 1581 C C . MET A 1 208 ? 2.664 0.131 -17.132 1.00 94.69 208 MET A C 1
ATOM 1583 O O . MET A 1 208 ? 3.056 -0.847 -17.760 1.00 94.69 208 MET A O 1
ATOM 1587 N N . VAL A 1 209 ? 3.430 0.701 -16.193 1.00 93.31 209 VAL A N 1
ATOM 1588 C CA . VAL A 1 209 ? 4.791 0.215 -15.884 1.00 93.31 209 VAL A CA 1
ATOM 1589 C C . VAL A 1 209 ? 4.761 -1.215 -15.337 1.00 93.31 209 VAL A C 1
ATOM 1591 O O . VAL A 1 209 ? 5.582 -2.038 -15.743 1.00 93.31 209 VAL A O 1
ATOM 1594 N N . LEU A 1 210 ? 3.790 -1.545 -14.475 1.00 93.00 210 LEU A N 1
ATOM 1595 C CA . LEU A 1 210 ? 3.569 -2.925 -14.028 1.00 93.00 210 LEU A CA 1
ATOM 1596 C C . LEU A 1 210 ? 3.314 -3.865 -15.220 1.00 93.00 210 LEU A C 1
ATOM 1598 O O . LEU A 1 210 ? 3.955 -4.908 -15.317 1.00 93.00 210 LEU A O 1
ATOM 1602 N N . GLY A 1 211 ? 2.428 -3.485 -16.146 1.00 93.00 211 GLY A N 1
ATOM 1603 C CA . GLY A 1 211 ? 2.140 -4.255 -17.359 1.00 93.00 211 GLY A CA 1
ATOM 1604 C C . GLY A 1 211 ? 3.365 -4.449 -18.252 1.00 93.00 211 GLY A C 1
ATOM 1605 O O . GLY A 1 211 ? 3.608 -5.554 -18.738 1.00 93.00 211 GLY A O 1
ATOM 1606 N N . MET A 1 212 ? 4.191 -3.409 -18.404 1.00 93.69 212 MET A N 1
ATOM 1607 C CA . MET A 1 212 ? 5.438 -3.495 -19.164 1.00 93.69 212 MET A CA 1
ATOM 1608 C C . MET A 1 212 ? 6.410 -4.513 -18.556 1.00 93.69 212 MET A C 1
ATOM 1610 O O . MET A 1 212 ? 7.018 -5.285 -19.293 1.00 93.69 212 MET A O 1
ATOM 1614 N N . TRP A 1 213 ? 6.560 -4.551 -17.230 1.00 94.00 213 TRP A N 1
ATOM 1615 C CA . TRP A 1 213 ? 7.410 -5.548 -16.567 1.00 94.00 213 TRP A CA 1
ATOM 1616 C C . TRP A 1 213 ? 6.825 -6.961 -16.603 1.00 94.00 213 TRP A C 1
ATOM 1618 O O . TRP A 1 213 ? 7.571 -7.930 -16.757 1.00 94.00 213 TRP A O 1
ATOM 1628 N N . LEU A 1 214 ? 5.500 -7.093 -16.532 1.00 91.69 214 LEU A N 1
ATOM 1629 C CA . LEU A 1 214 ? 4.826 -8.387 -16.653 1.00 91.69 214 LEU A CA 1
ATOM 1630 C C . LEU A 1 214 ? 4.994 -9.031 -18.031 1.00 91.69 214 LEU A C 1
ATOM 1632 O O . LEU A 1 214 ? 4.971 -10.251 -18.114 1.00 91.69 214 LEU A O 1
ATOM 1636 N N . SER A 1 215 ? 5.218 -8.251 -19.093 1.00 88.38 215 SER A N 1
ATOM 1637 C CA . SER A 1 215 ? 5.526 -8.813 -20.419 1.00 88.38 215 SER A CA 1
ATOM 1638 C C . SER A 1 215 ? 6.819 -9.636 -20.442 1.00 88.38 215 SER A C 1
ATOM 1640 O O . SER A 1 215 ? 6.936 -10.597 -21.198 1.00 88.38 215 SER A O 1
ATOM 1642 N N . THR A 1 216 ? 7.773 -9.282 -19.578 1.00 84.31 216 THR A N 1
ATOM 1643 C CA . THR A 1 216 ? 9.076 -9.944 -19.461 1.00 84.31 216 THR A CA 1
ATOM 1644 C C . THR A 1 216 ? 9.128 -10.961 -18.321 1.00 84.31 216 THR A C 1
ATOM 1646 O O . THR A 1 216 ? 9.961 -11.865 -18.336 1.00 84.31 216 THR A O 1
ATOM 1649 N N . ALA A 1 217 ? 8.243 -10.837 -17.328 1.00 81.94 217 ALA A N 1
ATOM 1650 C CA . ALA A 1 217 ? 8.218 -11.709 -16.162 1.00 81.94 217 ALA A CA 1
ATOM 1651 C C . ALA A 1 217 ? 7.357 -12.956 -16.408 1.00 81.94 217 ALA A C 1
ATOM 1653 O O . ALA A 1 217 ? 6.208 -12.870 -16.837 1.00 81.94 217 ALA A O 1
ATOM 1654 N N . ARG A 1 218 ? 7.884 -14.137 -16.073 1.00 77.62 218 ARG A N 1
ATOM 1655 C CA . ARG A 1 218 ? 7.106 -15.382 -16.085 1.00 77.62 218 ARG A CA 1
ATOM 1656 C C . ARG A 1 218 ? 6.508 -15.626 -14.705 1.00 77.62 218 ARG A C 1
ATOM 1658 O O . ARG A 1 218 ? 7.248 -15.760 -13.736 1.00 77.62 218 ARG A O 1
ATOM 1665 N N . LEU A 1 219 ? 5.181 -15.709 -14.635 1.00 84.12 219 LEU A N 1
ATOM 1666 C CA . LEU A 1 219 ? 4.463 -16.099 -13.422 1.00 84.12 219 LEU A CA 1
ATOM 1667 C C . LEU A 1 219 ? 4.561 -17.613 -13.226 1.00 84.12 219 LEU A C 1
ATOM 1669 O O . LEU A 1 219 ? 4.063 -18.388 -14.045 1.00 84.12 219 LEU A O 1
ATOM 1673 N N . HIS A 1 220 ? 5.175 -18.031 -12.126 1.00 87.88 220 HIS A N 1
ATOM 1674 C CA . HIS A 1 220 ? 5.292 -19.432 -11.749 1.00 87.88 220 HIS A CA 1
ATOM 1675 C C . HIS A 1 220 ? 4.300 -19.783 -10.637 1.00 87.88 220 HIS A C 1
ATOM 1677 O O . HIS A 1 220 ? 3.878 -18.949 -9.836 1.00 87.88 220 HIS A O 1
ATOM 1683 N N . ARG A 1 221 ? 3.944 -21.070 -10.537 1.00 88.12 221 ARG A N 1
ATOM 1684 C CA . ARG A 1 221 ? 3.086 -21.565 -9.442 1.00 88.12 221 ARG A CA 1
ATOM 1685 C C . ARG A 1 221 ? 3.711 -21.330 -8.064 1.00 88.12 221 ARG A C 1
ATOM 1687 O O . ARG A 1 221 ? 2.989 -21.122 -7.093 1.00 88.12 221 ARG A O 1
ATOM 1694 N N . THR A 1 222 ? 5.038 -21.334 -7.988 1.00 89.94 222 THR A N 1
ATOM 1695 C CA . THR A 1 222 ? 5.798 -20.997 -6.779 1.00 89.94 222 THR A CA 1
ATOM 1696 C C . THR A 1 222 ? 5.492 -19.585 -6.290 1.00 89.94 222 THR A C 1
ATOM 1698 O O . THR A 1 222 ? 5.339 -19.396 -5.086 1.00 89.94 222 THR A O 1
ATOM 1701 N N . ASP A 1 223 ? 5.299 -18.632 -7.205 1.00 90.38 223 ASP A N 1
ATOM 1702 C CA . ASP A 1 223 ? 5.015 -17.232 -6.874 1.00 90.38 223 ASP A CA 1
ATOM 1703 C C . ASP A 1 223 ? 3.630 -17.091 -6.234 1.00 90.38 223 ASP A C 1
ATOM 1705 O O . ASP A 1 223 ? 3.460 -16.324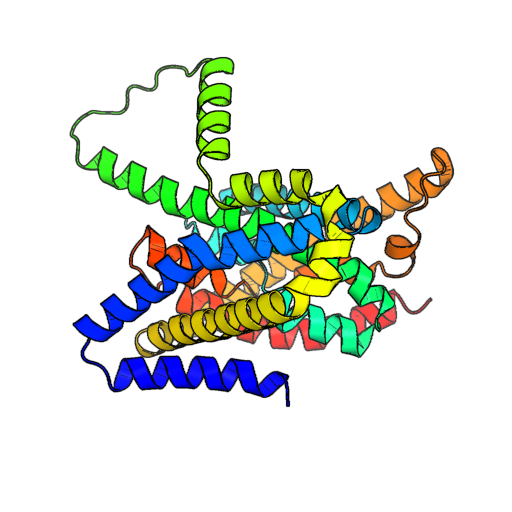 -5.289 1.00 90.38 223 ASP A O 1
ATOM 1709 N N . LEU A 1 224 ? 2.645 -17.872 -6.696 1.00 92.88 224 LEU A N 1
ATOM 1710 C CA . LEU A 1 224 ? 1.305 -17.926 -6.098 1.00 92.88 224 LEU A CA 1
ATOM 1711 C C . LEU A 1 224 ? 1.325 -18.557 -4.703 1.00 92.88 224 LEU A C 1
ATOM 1713 O O . LEU A 1 224 ? 0.703 -18.030 -3.784 1.00 92.88 224 LEU A O 1
ATOM 1717 N N . ILE A 1 225 ? 2.053 -19.664 -4.524 1.00 94.00 225 ILE A N 1
ATOM 1718 C CA . ILE A 1 225 ? 2.182 -20.320 -3.213 1.00 94.00 225 ILE A CA 1
ATOM 1719 C C . ILE A 1 225 ? 2.875 -19.381 -2.222 1.00 94.00 225 ILE A C 1
ATOM 1721 O O . ILE A 1 225 ? 2.436 -19.239 -1.080 1.00 94.00 225 ILE A O 1
ATOM 1725 N N . GLN A 1 226 ? 3.945 -18.714 -2.650 1.00 92.88 226 GLN A N 1
ATOM 1726 C CA . GLN A 1 226 ? 4.654 -17.752 -1.816 1.00 92.88 226 GLN A CA 1
ATOM 1727 C C . GLN A 1 226 ? 3.770 -16.545 -1.480 1.00 92.88 226 GLN A C 1
ATOM 1729 O O . GLN A 1 226 ? 3.697 -16.159 -0.313 1.00 92.88 226 GLN A O 1
ATOM 1734 N N . ALA A 1 227 ? 3.046 -15.996 -2.460 1.00 94.94 227 ALA A N 1
ATOM 1735 C CA . ALA A 1 227 ? 2.087 -14.918 -2.239 1.00 94.94 227 ALA A CA 1
ATOM 1736 C C . ALA A 1 227 ? 0.991 -15.318 -1.243 1.00 94.94 227 ALA A C 1
ATOM 1738 O O . ALA A 1 227 ? 0.673 -14.539 -0.346 1.00 94.94 227 ALA A O 1
ATOM 1739 N N . LEU A 1 228 ? 0.469 -16.546 -1.331 1.00 96.12 228 LEU A N 1
ATOM 1740 C CA . LEU A 1 228 ? -0.500 -17.078 -0.374 1.00 96.12 228 LEU A CA 1
ATOM 1741 C C . LEU A 1 228 ? 0.075 -17.162 1.041 1.00 96.12 228 LEU A C 1
ATOM 1743 O O . LEU A 1 228 ? -0.568 -16.708 1.983 1.00 96.12 228 LEU A O 1
ATOM 1747 N N . ARG A 1 229 ? 1.301 -17.672 1.207 1.00 95.50 229 ARG A N 1
ATOM 1748 C CA . ARG A 1 229 ? 1.958 -17.744 2.526 1.00 95.50 229 ARG A CA 1
ATOM 1749 C C . ARG A 1 229 ? 2.118 -16.363 3.159 1.00 95.50 229 ARG A C 1
ATOM 1751 O O . ARG A 1 229 ? 1.802 -16.192 4.335 1.00 95.50 229 ARG A O 1
ATOM 1758 N N . TRP A 1 230 ? 2.567 -15.377 2.383 1.00 95.00 230 TRP A N 1
ATOM 1759 C CA . TRP A 1 230 ? 2.700 -14.000 2.862 1.00 95.00 230 TRP A CA 1
ATOM 1760 C C . TRP A 1 230 ? 1.348 -13.349 3.157 1.00 95.00 230 TRP A C 1
ATOM 1762 O O . TRP A 1 230 ? 1.214 -12.669 4.173 1.00 95.00 230 TRP A O 1
ATOM 1772 N N . ALA A 1 231 ? 0.335 -13.588 2.322 1.00 96.06 231 ALA A N 1
ATOM 1773 C CA . ALA A 1 231 ? -1.015 -13.086 2.547 1.00 96.06 231 ALA A CA 1
ATOM 1774 C C . ALA A 1 231 ? -1.626 -13.665 3.831 1.00 96.06 231 ALA A C 1
ATOM 1776 O O . ALA A 1 231 ? -2.179 -12.912 4.626 1.00 96.06 231 ALA A O 1
ATOM 1777 N N . LEU A 1 232 ? -1.473 -14.968 4.084 1.00 96.69 232 LEU A N 1
ATOM 1778 C CA . LEU A 1 232 ? -1.946 -15.605 5.317 1.00 96.69 232 LEU A CA 1
ATOM 1779 C C . LEU A 1 232 ? -1.231 -15.054 6.554 1.00 96.69 232 LEU A C 1
ATOM 1781 O O . LEU A 1 232 ? -1.886 -14.706 7.535 1.00 96.69 232 LEU A O 1
ATOM 1785 N N . LEU A 1 233 ? 0.098 -14.904 6.495 1.00 96.00 233 LEU A N 1
ATOM 1786 C CA . LEU A 1 233 ? 0.857 -14.273 7.576 1.00 96.00 233 LEU A CA 1
ATOM 1787 C C . LEU A 1 233 ? 0.346 -12.853 7.851 1.00 96.00 233 LEU A C 1
ATOM 1789 O O . LEU A 1 233 ? 0.136 -12.482 9.005 1.00 96.00 233 LEU A O 1
ATOM 1793 N N . ARG A 1 234 ? 0.105 -12.068 6.796 1.00 96.81 234 ARG A N 1
ATOM 1794 C CA . ARG A 1 234 ? -0.444 -10.718 6.922 1.00 96.81 234 ARG A CA 1
ATOM 1795 C C . ARG A 1 234 ? -1.818 -10.720 7.574 1.00 96.81 234 ARG A C 1
ATOM 1797 O O . ARG A 1 234 ? -2.030 -9.920 8.475 1.00 96.81 234 ARG A O 1
ATOM 1804 N N . VAL A 1 235 ? -2.726 -11.607 7.163 1.00 97.44 235 VAL A N 1
ATOM 1805 C CA . VAL A 1 235 ? -4.061 -11.727 7.772 1.00 97.44 235 VAL A CA 1
ATOM 1806 C C . VAL A 1 235 ? -3.944 -11.949 9.274 1.00 97.44 235 VAL A C 1
ATOM 1808 O O . VAL A 1 235 ? -4.590 -11.233 10.034 1.00 97.44 235 VAL A O 1
ATOM 1811 N N . VAL A 1 236 ? -3.087 -12.874 9.712 1.00 97.06 236 VAL A N 1
ATOM 1812 C CA . VAL A 1 236 ? -2.882 -13.152 11.141 1.00 97.06 236 VAL A CA 1
ATOM 1813 C C . VAL A 1 236 ? -2.349 -11.919 11.868 1.00 97.06 236 VAL A C 1
ATOM 1815 O O . VAL A 1 236 ? -2.948 -11.476 12.846 1.00 97.06 236 VAL A O 1
ATOM 1818 N N . LEU A 1 237 ? -1.256 -11.326 11.380 1.00 97.19 237 LEU A N 1
ATOM 1819 C CA . LEU A 1 237 ? -0.617 -10.188 12.046 1.00 97.19 237 LEU A CA 1
ATOM 1820 C C . LEU A 1 237 ? -1.527 -8.953 12.096 1.00 97.19 237 LEU A C 1
ATOM 1822 O O . LEU A 1 237 ? -1.621 -8.295 13.132 1.00 97.19 237 LEU A O 1
ATOM 1826 N N . VAL A 1 238 ? -2.223 -8.656 10.995 1.00 97.62 238 VAL A N 1
ATOM 1827 C CA . VAL A 1 238 ? -3.181 -7.548 10.930 1.00 97.62 238 VAL A CA 1
ATOM 1828 C C . VAL A 1 238 ? -4.370 -7.814 11.846 1.00 97.62 238 VAL A C 1
ATOM 1830 O O . VAL A 1 238 ? -4.788 -6.896 12.541 1.00 97.62 238 VAL A O 1
ATOM 1833 N N . SER A 1 239 ? -4.881 -9.045 11.921 1.00 96.94 239 SER A N 1
ATOM 1834 C CA . SER A 1 239 ? -6.004 -9.376 12.811 1.00 96.94 239 SER A CA 1
ATOM 1835 C C . SER A 1 239 ? -5.630 -9.214 14.284 1.00 96.94 239 SER A C 1
ATOM 1837 O O . SER A 1 239 ? -6.368 -8.575 15.028 1.00 96.94 239 SER A O 1
ATOM 1839 N N . VAL A 1 240 ? -4.456 -9.710 14.695 1.00 97.50 240 VAL A N 1
ATOM 1840 C CA . VAL A 1 240 ? -3.945 -9.538 16.069 1.00 97.50 240 VAL A CA 1
ATOM 1841 C C . VAL A 1 240 ? -3.812 -8.054 16.417 1.00 97.50 240 VAL A C 1
ATOM 1843 O O . VAL A 1 240 ? -4.268 -7.619 17.474 1.00 97.50 240 VAL A O 1
ATOM 1846 N N . TYR A 1 241 ? -3.237 -7.259 15.512 1.00 97.56 241 TYR A N 1
ATOM 1847 C CA . TYR A 1 241 ? -3.125 -5.815 15.707 1.00 97.56 241 TYR A CA 1
ATOM 1848 C C . TYR A 1 241 ? -4.496 -5.127 15.774 1.00 97.56 241 TYR A C 1
ATOM 1850 O O . TYR A 1 241 ? -4.717 -4.283 16.638 1.00 97.56 241 TYR A O 1
ATOM 1858 N N . SER A 1 242 ? -5.427 -5.514 14.899 1.00 96.69 242 SER A N 1
ATOM 1859 C CA . SER A 1 242 ? -6.778 -4.944 14.825 1.00 96.69 242 SER A CA 1
ATOM 1860 C C . SER A 1 242 ? -7.551 -5.175 16.118 1.00 96.69 242 SER A C 1
ATOM 1862 O O . SER A 1 242 ? -8.139 -4.237 16.646 1.00 96.69 242 SER A O 1
ATOM 1864 N N . VAL A 1 243 ? -7.480 -6.386 16.683 1.00 96.56 243 VAL A N 1
ATOM 1865 C CA . VAL A 1 243 ? -8.057 -6.686 18.002 1.00 96.56 243 VAL A CA 1
ATOM 1866 C C . VAL A 1 243 ? -7.436 -5.793 19.077 1.00 96.56 243 VAL A C 1
ATOM 1868 O O . VAL A 1 243 ? -8.164 -5.194 19.860 1.00 96.56 243 VAL A O 1
ATOM 1871 N N . GLY A 1 244 ? -6.109 -5.634 19.086 1.00 96.38 244 GLY A N 1
ATOM 1872 C CA . GLY A 1 244 ? -5.432 -4.740 20.031 1.00 96.38 244 GLY A CA 1
ATOM 1873 C C . GLY A 1 244 ? -5.905 -3.284 19.936 1.00 96.38 244 GLY A C 1
ATOM 1874 O O . GLY A 1 244 ? -6.158 -2.652 20.960 1.00 96.38 244 GLY A O 1
ATOM 1875 N N . ILE A 1 245 ? -6.075 -2.764 18.717 1.00 94.94 245 ILE A N 1
ATOM 1876 C CA . ILE A 1 245 ? -6.571 -1.402 18.483 1.00 94.94 245 ILE A CA 1
ATOM 1877 C C . ILE A 1 245 ? -8.029 -1.246 18.899 1.00 94.94 245 ILE A C 1
ATOM 1879 O O . ILE A 1 245 ? -8.363 -0.241 19.519 1.00 94.94 245 ILE A O 1
ATOM 1883 N N . LEU A 1 246 ? -8.887 -2.223 18.611 1.00 94.00 246 LEU A N 1
ATOM 1884 C CA . LEU A 1 246 ? -10.290 -2.174 19.022 1.00 94.00 246 LEU A CA 1
ATOM 1885 C C . LEU A 1 246 ? -10.435 -2.227 20.544 1.00 94.00 246 LEU A C 1
ATOM 1887 O O . LEU A 1 246 ? -11.184 -1.434 21.109 1.00 94.00 246 LEU A O 1
ATOM 1891 N N . THR A 1 247 ? -9.658 -3.076 21.220 1.00 93.94 247 THR A N 1
ATOM 1892 C CA . THR A 1 247 ? -9.614 -3.117 22.688 1.00 93.94 247 THR A CA 1
ATOM 1893 C C . THR A 1 247 ? -9.138 -1.785 23.267 1.00 93.94 247 THR A C 1
ATOM 1895 O O . THR A 1 247 ? -9.746 -1.269 24.203 1.00 93.94 247 THR A O 1
ATOM 1898 N N . ALA A 1 248 ? -8.089 -1.187 22.693 1.00 91.88 248 ALA A N 1
ATOM 1899 C CA . ALA A 1 248 ? -7.600 0.122 23.120 1.00 91.88 248 ALA A CA 1
ATOM 1900 C C . ALA A 1 248 ? -8.636 1.233 22.878 1.00 91.88 248 ALA A C 1
ATOM 1902 O O . ALA A 1 248 ? -8.862 2.057 23.761 1.00 91.88 248 ALA A O 1
ATOM 1903 N N . ALA A 1 249 ? -9.303 1.235 21.721 1.00 90.56 249 ALA A N 1
ATOM 1904 C CA . ALA A 1 249 ? -10.344 2.203 21.387 1.00 90.56 249 ALA A CA 1
ATOM 1905 C C . ALA A 1 249 ? -11.545 2.096 22.339 1.00 90.56 249 ALA A C 1
ATOM 1907 O O . ALA A 1 249 ? -12.034 3.112 22.829 1.00 90.56 249 ALA A O 1
ATOM 1908 N N . HIS A 1 250 ? -11.975 0.875 22.661 1.00 89.69 250 HIS A N 1
ATOM 1909 C CA . HIS A 1 250 ? -13.047 0.638 23.625 1.00 89.69 250 HIS A CA 1
ATOM 1910 C C . HIS A 1 250 ? -12.660 1.082 25.045 1.00 89.69 250 HIS A C 1
ATOM 1912 O O . HIS A 1 250 ? -13.449 1.720 25.747 1.00 89.69 250 HIS A O 1
ATOM 1918 N N . TRP A 1 251 ? -11.423 0.804 25.462 1.00 91.31 251 TRP A N 1
ATOM 1919 C CA . TRP A 1 251 ? -10.905 1.263 26.750 1.00 91.31 251 TRP A CA 1
ATOM 1920 C C . TRP A 1 251 ? -10.858 2.797 26.836 1.00 91.31 251 TRP A C 1
ATOM 1922 O O . TRP A 1 251 ? -11.311 3.370 27.823 1.00 91.31 251 TRP A O 1
ATOM 1932 N N . MET A 1 252 ? -10.391 3.477 25.784 1.00 88.00 252 MET A N 1
ATOM 1933 C CA . MET A 1 252 ? -10.373 4.945 25.716 1.00 88.00 252 MET A CA 1
ATOM 1934 C C . MET A 1 252 ? -11.785 5.545 25.759 1.00 88.00 252 MET A C 1
ATOM 1936 O O . MET A 1 252 ? -12.030 6.504 26.489 1.00 88.00 252 MET A O 1
ATOM 1940 N N . HIS A 1 253 ? -12.736 4.949 25.038 1.00 86.94 253 HIS A N 1
ATOM 1941 C CA . HIS A 1 253 ? -14.125 5.407 25.045 1.00 86.94 253 HIS A CA 1
ATOM 1942 C C . HIS A 1 253 ? -14.736 5.348 26.455 1.00 86.94 253 HIS A C 1
ATOM 1944 O O . HIS A 1 253 ? -15.416 6.278 26.876 1.00 86.94 253 HIS A O 1
ATOM 1950 N N . THR A 1 254 ? -14.449 4.284 27.209 1.00 87.56 254 THR A N 1
ATOM 1951 C CA . THR A 1 254 ? -15.017 4.057 28.549 1.00 87.56 254 THR A CA 1
ATOM 1952 C C . THR A 1 254 ? -14.292 4.800 29.675 1.00 87.56 254 THR A C 1
ATOM 1954 O O . THR A 1 254 ? -14.943 5.210 30.632 1.00 87.56 254 THR A O 1
ATOM 1957 N N . HIS A 1 255 ? -12.969 4.986 29.590 1.00 87.56 255 HIS A N 1
ATOM 1958 C CA . HIS A 1 255 ? -12.158 5.499 30.707 1.00 87.56 255 HIS A CA 1
ATOM 1959 C C . HIS A 1 255 ? -11.653 6.935 30.525 1.00 87.56 255 HIS A C 1
ATOM 1961 O O . HIS A 1 255 ? -11.374 7.602 31.519 1.00 87.56 255 HIS A O 1
ATOM 1967 N N . THR A 1 256 ? -11.496 7.420 29.289 1.00 80.75 256 THR A N 1
ATOM 1968 C CA . THR A 1 256 ? -10.918 8.752 29.020 1.00 80.75 256 THR A CA 1
ATOM 1969 C C . THR A 1 256 ? -11.882 9.709 28.324 1.00 80.75 256 THR A C 1
ATOM 1971 O O . THR A 1 256 ? -11.545 10.879 28.151 1.00 80.75 256 THR A O 1
ATOM 1974 N N . GLY A 1 257 ? -13.072 9.238 27.930 1.00 77.75 257 GLY A N 1
ATOM 1975 C CA . GLY A 1 257 ? -14.063 10.033 27.198 1.00 77.75 257 GLY A CA 1
ATOM 1976 C C . GLY A 1 257 ? -13.647 10.364 25.760 1.00 77.75 257 GLY A C 1
ATOM 1977 O O . GLY A 1 257 ? -14.219 11.258 25.142 1.00 77.75 257 GLY A O 1
ATOM 1978 N N . VAL A 1 258 ? -12.632 9.681 25.211 1.00 81.25 258 VAL A N 1
ATOM 1979 C CA . VAL A 1 258 ? -12.229 9.858 23.809 1.00 81.25 258 VAL A CA 1
ATOM 1980 C C . VAL A 1 258 ? -13.104 8.977 22.924 1.00 81.25 258 VAL A C 1
ATOM 1982 O O . VAL A 1 258 ? -12.971 7.753 22.907 1.00 81.25 258 VAL A O 1
ATOM 1985 N N . HIS A 1 259 ? -13.982 9.615 22.160 1.00 81.06 259 HIS A N 1
ATOM 1986 C CA . HIS A 1 259 ? -14.967 8.940 21.324 1.00 81.06 259 HIS A CA 1
ATOM 1987 C C . HIS A 1 259 ? -14.414 8.646 19.920 1.00 81.06 259 HIS A C 1
ATOM 1989 O O . HIS A 1 259 ? -14.334 9.521 19.060 1.00 81.06 259 HIS A O 1
ATOM 1995 N N . LEU A 1 260 ? -14.010 7.391 19.687 1.00 82.69 260 LEU A N 1
ATOM 1996 C CA . LEU A 1 260 ? -13.622 6.862 18.370 1.00 82.69 260 LEU A CA 1
ATOM 1997 C C . LEU A 1 260 ? -14.803 6.142 17.698 1.00 82.69 260 LEU A C 1
ATOM 1999 O O . LEU A 1 260 ? -14.673 5.015 17.220 1.00 82.69 260 LEU A O 1
ATOM 2003 N N . ASP A 1 261 ? -15.966 6.789 17.676 1.00 84.19 261 ASP A N 1
ATOM 2004 C CA . ASP A 1 261 ? -17.243 6.136 17.359 1.00 84.19 261 ASP A CA 1
ATOM 2005 C C . ASP A 1 261 ? -17.276 5.556 15.941 1.00 84.19 261 ASP A C 1
ATOM 2007 O O . ASP A 1 261 ? -17.758 4.448 15.740 1.00 84.19 261 ASP A O 1
ATOM 2011 N N . GLN A 1 262 ? -16.668 6.237 14.962 1.00 85.19 262 GLN A N 1
ATOM 2012 C CA . GLN A 1 262 ? -16.571 5.721 13.589 1.00 85.19 262 GLN A CA 1
ATOM 2013 C C . GLN A 1 262 ? -15.775 4.413 13.504 1.00 85.19 262 GLN A C 1
ATOM 2015 O O . GLN A 1 262 ? -16.120 3.532 12.720 1.00 85.19 262 GLN A O 1
ATOM 2020 N N . LEU A 1 263 ? -14.712 4.276 14.304 1.00 88.75 263 LEU A N 1
ATOM 2021 C CA . LEU A 1 263 ? -13.898 3.062 14.332 1.00 88.75 263 LEU A CA 1
ATOM 2022 C C . LEU A 1 263 ? -14.654 1.900 14.973 1.00 88.75 263 LEU A C 1
ATOM 2024 O O . LEU A 1 263 ? -14.578 0.777 14.479 1.00 88.75 263 LEU A O 1
ATOM 2028 N N . LEU A 1 264 ? -15.386 2.181 16.052 1.00 89.06 264 LEU A N 1
ATOM 2029 C CA . LEU A 1 264 ? -16.208 1.192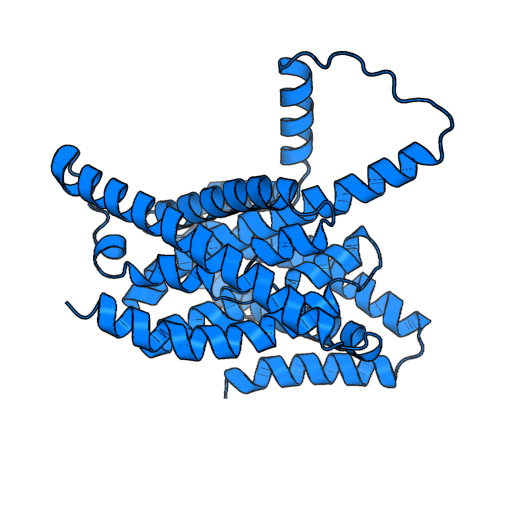 16.746 1.00 89.06 264 LEU A CA 1
ATOM 2030 C C . LEU A 1 264 ? -17.443 0.787 15.927 1.00 89.06 264 LEU A C 1
ATOM 2032 O O . LEU A 1 264 ? -17.869 -0.358 16.025 1.00 89.06 264 LEU A O 1
ATOM 2036 N N . ALA A 1 265 ? -17.972 1.683 15.088 1.00 90.31 265 ALA A N 1
ATOM 2037 C CA . ALA A 1 265 ? -19.074 1.397 14.168 1.00 90.31 265 ALA A CA 1
ATOM 2038 C C . ALA A 1 265 ? -18.640 0.590 12.929 1.00 90.31 265 ALA A C 1
ATOM 2040 O O . ALA A 1 265 ? -19.440 -0.144 12.350 1.00 90.31 265 ALA A O 1
ATOM 2041 N N . HIS A 1 266 ? -17.376 0.709 12.504 1.00 92.88 266 HIS A N 1
ATOM 2042 C CA . HIS A 1 266 ? -16.857 0.021 11.315 1.00 92.88 266 HIS A CA 1
ATOM 2043 C C . HIS A 1 266 ? -15.531 -0.727 11.557 1.00 92.88 266 HIS A C 1
ATOM 2045 O O . HIS A 1 266 ? -14.559 -0.523 10.818 1.00 92.88 266 HIS A O 1
ATOM 2051 N N . PRO A 1 267 ? -15.463 -1.642 12.541 1.00 93.56 267 PRO A N 1
ATOM 2052 C CA . PRO A 1 267 ? -14.240 -2.370 12.892 1.00 93.56 267 PRO A CA 1
ATOM 2053 C C . PRO A 1 267 ? -13.678 -3.210 11.735 1.00 93.56 267 PRO A C 1
ATOM 2055 O O . PRO A 1 267 ? -12.460 -3.358 11.606 1.00 93.56 267 PRO A O 1
ATOM 2058 N N . GLN A 1 268 ? -14.539 -3.708 10.839 1.00 94.44 268 GLN A N 1
ATOM 2059 C CA . GLN A 1 268 ? -14.175 -4.478 9.643 1.00 94.44 268 GLN A CA 1
ATOM 2060 C C . GLN A 1 268 ? -13.138 -3.780 8.743 1.00 94.44 268 GLN A C 1
ATOM 2062 O O . GLN A 1 268 ? -12.364 -4.449 8.053 1.00 94.44 268 GLN A O 1
ATOM 2067 N N . VAL A 1 269 ? -13.075 -2.444 8.783 1.00 93.44 269 VAL A N 1
ATOM 2068 C CA . VAL A 1 269 ? -12.125 -1.611 8.029 1.00 93.44 269 VAL A CA 1
ATOM 2069 C C . VAL A 1 269 ? -10.670 -1.910 8.414 1.00 93.44 269 VAL A C 1
ATOM 2071 O O . VAL A 1 269 ? -9.786 -1.826 7.561 1.00 93.44 269 VAL A O 1
ATOM 2074 N N . LEU A 1 270 ? -10.401 -2.294 9.665 1.00 95.06 270 LEU A N 1
ATOM 2075 C CA . LEU A 1 270 ? -9.061 -2.701 10.097 1.00 95.06 270 LEU A CA 1
ATOM 2076 C C . LEU A 1 270 ? -8.687 -4.079 9.535 1.00 95.06 270 LEU A C 1
ATOM 2078 O O . LEU A 1 270 ? -7.597 -4.267 8.993 1.00 95.06 270 LEU A O 1
ATOM 2082 N N . PHE A 1 271 ? -9.615 -5.034 9.608 1.00 96.75 271 PHE A N 1
ATOM 2083 C CA . PHE A 1 271 ? -9.365 -6.420 9.213 1.00 96.75 271 PHE A CA 1
ATOM 2084 C C . PHE A 1 271 ? -9.209 -6.590 7.703 1.00 96.75 271 PHE A C 1
ATOM 2086 O O . PHE A 1 271 ? -8.370 -7.382 7.264 1.00 96.75 271 PHE A O 1
ATOM 2093 N N . ILE A 1 272 ? -9.953 -5.824 6.893 1.00 96.31 272 ILE A N 1
ATOM 2094 C CA . ILE A 1 272 ? -9.849 -5.923 5.431 1.00 96.31 272 ILE A CA 1
ATOM 2095 C C . ILE A 1 272 ? -8.431 -5.600 4.938 1.00 96.31 272 ILE A C 1
ATOM 2097 O O . ILE A 1 272 ? -7.989 -6.191 3.955 1.00 96.31 272 ILE A O 1
ATOM 2101 N N . LEU A 1 273 ? -7.661 -4.763 5.652 1.00 96.38 273 LEU A N 1
ATOM 2102 C CA . LEU A 1 273 ? -6.253 -4.488 5.327 1.00 96.38 273 LEU A CA 1
ATOM 2103 C C . LEU A 1 273 ? -5.416 -5.775 5.243 1.00 96.38 273 LEU A C 1
ATOM 2105 O O . LEU A 1 273 ? -4.509 -5.872 4.419 1.00 96.38 273 LEU A O 1
ATOM 2109 N N . GLY A 1 274 ? -5.753 -6.798 6.032 1.00 96.38 274 GLY A N 1
ATOM 2110 C CA . GLY A 1 274 ? -5.045 -8.076 6.053 1.00 96.38 274 GLY A CA 1
ATOM 2111 C C . GLY A 1 274 ? -5.118 -8.850 4.735 1.00 96.38 274 GLY A C 1
ATOM 2112 O O . GLY A 1 274 ? -4.197 -9.603 4.414 1.00 96.38 274 GLY A O 1
ATOM 2113 N N . VAL A 1 275 ? -6.167 -8.647 3.935 1.00 97.06 275 VAL A N 1
ATOM 2114 C CA . VAL A 1 275 ? -6.400 -9.407 2.695 1.00 97.06 275 VAL A CA 1
ATOM 2115 C C . VAL A 1 275 ? -6.095 -8.625 1.420 1.00 97.06 275 VAL A C 1
ATOM 2117 O O . VAL A 1 275 ? -6.047 -9.226 0.349 1.00 97.06 275 VAL A O 1
ATOM 2120 N N . LEU A 1 276 ? -5.829 -7.319 1.505 1.00 96.44 276 LEU A N 1
ATOM 2121 C CA . LEU A 1 276 ? -5.572 -6.477 0.330 1.00 96.44 276 LEU A CA 1
ATOM 2122 C C . LEU A 1 276 ? -4.279 -6.849 -0.392 1.00 96.44 276 LEU A C 1
ATOM 2124 O O . LEU A 1 276 ? -3.291 -7.164 0.257 1.00 96.44 276 LEU A O 1
ATOM 2128 N N . PRO A 1 277 ? -4.214 -6.764 -1.725 1.00 95.50 277 PRO A N 1
ATOM 2129 C CA . PRO A 1 277 ? -2.990 -7.117 -2.429 1.00 95.50 277 PRO A CA 1
ATOM 2130 C C . PRO A 1 277 ? -1.853 -6.135 -2.160 1.00 95.50 277 PRO A C 1
ATOM 2132 O O . PRO A 1 277 ? -2.106 -5.005 -1.742 1.00 95.50 277 PRO A O 1
ATOM 2135 N N . PRO A 1 278 ? -0.596 -6.534 -2.403 1.00 95.56 278 PRO A N 1
ATOM 2136 C CA . PRO A 1 278 ? 0.530 -5.612 -2.343 1.00 95.56 278 PRO A CA 1
ATOM 2137 C C . PRO A 1 278 ? 0.386 -4.486 -3.386 1.00 95.56 278 PRO A C 1
ATOM 2139 O O . PRO A 1 278 ? -0.239 -4.649 -4.437 1.00 95.56 278 PRO A O 1
ATOM 2142 N N . ALA A 1 279 ? 0.934 -3.310 -3.085 1.00 93.56 279 ALA A N 1
ATOM 2143 C CA . ALA A 1 279 ? 0.762 -2.111 -3.898 1.00 93.56 279 ALA A CA 1
ATOM 2144 C C . ALA A 1 279 ? 1.545 -2.171 -5.220 1.00 93.56 279 ALA A C 1
ATOM 2146 O O . ALA A 1 279 ? 2.742 -2.451 -5.233 1.00 93.56 279 ALA A O 1
ATOM 2147 N N . ALA A 1 280 ? 0.912 -1.761 -6.327 1.00 91.19 280 ALA A N 1
ATOM 2148 C CA . ALA A 1 280 ? 1.592 -1.599 -7.621 1.00 91.19 280 ALA A CA 1
ATOM 2149 C C . ALA A 1 280 ? 2.751 -0.583 -7.567 1.00 91.19 280 ALA A C 1
ATOM 2151 O O . ALA A 1 280 ? 3.732 -0.711 -8.296 1.00 91.19 280 ALA A O 1
ATOM 2152 N N . ASN A 1 281 ? 2.687 0.376 -6.638 1.00 92.38 281 ASN A N 1
ATOM 2153 C CA . ASN A 1 281 ? 3.753 1.345 -6.386 1.00 92.38 281 ASN A CA 1
ATOM 2154 C C . ASN A 1 281 ? 5.095 0.706 -6.020 1.00 92.38 281 ASN A C 1
ATOM 2156 O O . ASN A 1 281 ? 6.127 1.347 -6.194 1.00 92.38 281 ASN A O 1
ATOM 2160 N N . ILE A 1 282 ? 5.108 -0.535 -5.529 1.00 94.44 282 ILE A N 1
ATOM 2161 C CA . ILE A 1 282 ? 6.353 -1.246 -5.224 1.00 94.44 282 ILE A CA 1
ATOM 2162 C C . ILE A 1 282 ? 7.173 -1.452 -6.506 1.00 94.44 282 ILE A C 1
ATOM 2164 O O . ILE A 1 282 ? 8.371 -1.191 -6.485 1.00 94.44 282 ILE A O 1
ATOM 2168 N N . VAL A 1 283 ? 6.534 -1.801 -7.632 1.00 94.25 283 VAL A N 1
ATOM 2169 C CA . VAL A 1 283 ? 7.212 -1.929 -8.939 1.00 94.25 283 VAL A CA 1
ATOM 2170 C C . VAL A 1 283 ? 7.791 -0.595 -9.390 1.00 94.25 283 VAL A C 1
ATOM 2172 O O . VAL A 1 283 ? 8.904 -0.543 -9.899 1.00 94.25 283 VAL A O 1
ATOM 2175 N N . ILE A 1 284 ? 7.065 0.501 -9.166 1.00 93.38 284 ILE A N 1
ATOM 2176 C CA . ILE A 1 284 ? 7.527 1.854 -9.502 1.00 93.38 284 ILE A CA 1
ATOM 2177 C C . ILE A 1 284 ? 8.771 2.224 -8.697 1.00 93.38 284 ILE A C 1
ATOM 2179 O O . ILE A 1 284 ? 9.740 2.746 -9.242 1.00 93.38 284 ILE A O 1
ATOM 2183 N N . LEU A 1 285 ? 8.757 1.937 -7.397 1.00 91.38 285 LEU A N 1
ATOM 2184 C CA . LEU A 1 285 ? 9.884 2.211 -6.514 1.00 91.38 285 LEU A CA 1
ATOM 2185 C C . LEU A 1 285 ? 11.098 1.345 -6.867 1.00 91.38 285 LEU A C 1
ATOM 2187 O O . LEU A 1 285 ? 12.205 1.870 -6.945 1.00 91.38 285 LEU A O 1
ATOM 2191 N N . GLU A 1 286 ? 10.902 0.052 -7.124 1.00 94.12 286 GLU A N 1
ATOM 2192 C CA . GLU A 1 286 ? 11.967 -0.844 -7.583 1.00 94.12 286 GLU A CA 1
ATOM 2193 C C . GLU A 1 286 ? 12.555 -0.365 -8.916 1.00 94.12 286 GLU A C 1
ATOM 2195 O O . GLU A 1 286 ? 13.763 -0.184 -9.026 1.00 94.12 286 GLU A O 1
ATOM 2200 N N . THR A 1 287 ? 11.705 -0.040 -9.890 1.00 92.50 287 THR A N 1
ATOM 2201 C CA . THR A 1 287 ? 12.143 0.468 -11.196 1.00 92.50 287 THR A CA 1
ATOM 2202 C C . THR A 1 287 ? 12.935 1.767 -11.041 1.00 92.50 287 THR A C 1
ATOM 2204 O O . THR A 1 287 ? 13.953 1.952 -11.698 1.00 92.50 287 THR A O 1
ATOM 2207 N N . HIS A 1 288 ? 12.497 2.676 -10.162 1.00 91.38 288 HIS A N 1
ATOM 2208 C CA . HIS A 1 288 ? 13.165 3.962 -9.967 1.00 91.38 288 HIS A CA 1
ATOM 2209 C C . HIS A 1 288 ? 14.516 3.857 -9.248 1.00 91.38 288 HIS A C 1
ATOM 2211 O O . HIS A 1 288 ? 15.419 4.634 -9.554 1.00 91.38 288 HIS A O 1
ATOM 2217 N N . TYR A 1 289 ? 14.632 2.977 -8.249 1.00 88.19 289 TYR A N 1
ATOM 2218 C CA . TYR A 1 289 ? 15.824 2.902 -7.399 1.00 88.19 289 TYR A CA 1
ATOM 2219 C C . TYR A 1 289 ? 16.795 1.793 -7.798 1.00 88.19 289 TYR A C 1
ATOM 2221 O O . TYR A 1 289 ? 17.993 1.966 -7.604 1.00 88.19 289 TYR A O 1
ATOM 2229 N N . ARG A 1 290 ? 16.296 0.675 -8.326 1.00 87.50 290 ARG A N 1
ATOM 2230 C CA . ARG A 1 290 ? 17.083 -0.526 -8.638 1.00 87.50 290 ARG A CA 1
ATOM 2231 C C . ARG A 1 290 ? 17.160 -0.834 -10.128 1.00 87.50 290 ARG A C 1
ATOM 2233 O O . ARG A 1 290 ? 18.002 -1.631 -10.507 1.00 87.50 290 ARG A O 1
ATOM 2240 N N . HIS A 1 291 ? 16.326 -0.207 -10.962 1.00 88.94 291 HIS A N 1
ATOM 2241 C CA . HIS A 1 291 ? 16.245 -0.499 -12.401 1.00 88.94 291 HIS A CA 1
ATOM 2242 C C . HIS A 1 291 ? 15.868 -1.966 -12.702 1.00 88.94 291 HIS A C 1
ATOM 2244 O O . HIS A 1 291 ? 16.154 -2.497 -13.771 1.00 88.94 291 HIS A O 1
ATOM 2250 N N . GLU A 1 292 ? 15.184 -2.607 -11.753 1.00 89.06 292 GLU A N 1
ATOM 2251 C CA . GLU A 1 292 ? 14.747 -4.003 -11.798 1.00 89.06 292 GLU A CA 1
ATOM 2252 C C . GLU A 1 292 ? 13.212 -4.083 -11.832 1.00 89.06 292 GLU A C 1
ATOM 2254 O O . GLU A 1 292 ? 12.512 -3.104 -11.559 1.00 89.06 292 GLU A O 1
ATOM 2259 N N . GLY A 1 293 ? 12.688 -5.263 -12.173 1.00 87.19 293 GLY A N 1
ATOM 2260 C CA . GLY A 1 293 ? 11.251 -5.550 -12.214 1.00 87.19 293 GLY A CA 1
ATOM 2261 C C . GLY A 1 293 ? 10.865 -6.838 -11.494 1.00 87.19 293 GLY A C 1
ATOM 2262 O O . GLY A 1 293 ? 9.868 -7.464 -11.860 1.00 87.19 293 GLY A O 1
ATOM 2263 N N . THR A 1 294 ? 11.654 -7.271 -10.506 1.00 91.38 294 THR A N 1
ATOM 2264 C CA . THR A 1 294 ? 11.409 -8.520 -9.766 1.00 91.38 294 THR A CA 1
ATOM 2265 C C . THR A 1 294 ? 10.148 -8.449 -8.903 1.00 91.38 294 THR A C 1
ATOM 2267 O O . THR A 1 294 ? 9.526 -9.473 -8.621 1.00 91.38 294 THR A O 1
ATOM 2270 N N . ALA A 1 295 ? 9.683 -7.242 -8.568 1.00 92.75 295 ALA A N 1
ATOM 2271 C CA . ALA A 1 295 ? 8.416 -7.026 -7.892 1.00 92.75 295 ALA A CA 1
ATOM 2272 C C . ALA A 1 295 ? 7.207 -7.336 -8.775 1.00 92.75 295 ALA A C 1
ATOM 2274 O O . ALA A 1 295 ? 6.176 -7.731 -8.242 1.00 92.75 295 ALA A O 1
ATOM 2275 N N . ALA A 1 296 ? 7.292 -7.204 -10.101 1.00 93.81 296 ALA A N 1
ATOM 2276 C CA . ALA A 1 296 ? 6.137 -7.391 -10.981 1.00 93.81 296 ALA A CA 1
ATOM 2277 C C . ALA A 1 296 ? 5.418 -8.748 -10.797 1.00 93.81 296 ALA A C 1
ATOM 2279 O O . ALA A 1 296 ? 4.207 -8.726 -10.544 1.00 93.81 296 ALA A O 1
ATOM 2280 N N . PRO A 1 297 ? 6.102 -9.914 -10.839 1.00 93.25 297 PRO A N 1
ATOM 2281 C CA . PRO A 1 297 ? 5.451 -11.199 -10.585 1.00 93.25 297 PRO A CA 1
ATOM 2282 C C . PRO A 1 297 ? 4.910 -11.318 -9.153 1.00 93.25 297 PRO A C 1
ATOM 2284 O O . PRO A 1 297 ? 3.820 -11.853 -8.977 1.00 93.25 297 PRO A O 1
ATOM 2287 N N . ILE A 1 298 ? 5.603 -10.763 -8.148 1.00 94.38 298 ILE A N 1
ATOM 2288 C CA . ILE A 1 298 ? 5.167 -10.767 -6.737 1.00 94.38 298 ILE A CA 1
ATOM 2289 C C . ILE A 1 298 ? 3.874 -9.957 -6.556 1.00 94.38 298 ILE A C 1
ATOM 2291 O O . ILE A 1 298 ? 2.955 -10.381 -5.853 1.00 94.38 298 ILE A O 1
ATOM 2295 N N . ILE A 1 299 ? 3.779 -8.788 -7.196 1.00 94.25 299 ILE A N 1
ATOM 2296 C CA . ILE A 1 299 ? 2.584 -7.942 -7.129 1.00 94.25 299 ILE A CA 1
ATOM 2297 C C . ILE A 1 299 ? 1.416 -8.596 -7.864 1.00 94.25 299 ILE A C 1
ATOM 2299 O O . ILE A 1 299 ? 0.300 -8.609 -7.344 1.00 94.25 299 ILE A O 1
ATOM 2303 N N . ALA A 1 300 ? 1.658 -9.164 -9.046 1.00 93.88 300 ALA A N 1
ATOM 2304 C CA . ALA A 1 300 ? 0.618 -9.832 -9.819 1.00 93.88 300 ALA A CA 1
ATOM 2305 C C . ALA A 1 300 ? 0.095 -11.099 -9.124 1.00 93.88 300 ALA A C 1
ATOM 2307 O O . ALA A 1 300 ? -1.120 -11.265 -9.004 1.00 93.88 300 ALA A O 1
ATOM 2308 N N . SER A 1 301 ? 0.973 -11.963 -8.605 1.00 94.69 301 SER A N 1
ATOM 2309 C CA . SER A 1 301 ? 0.559 -13.155 -7.853 1.00 94.69 301 SER A CA 1
ATOM 2310 C C . SER A 1 301 ? -0.173 -12.778 -6.561 1.00 94.69 301 SER A C 1
ATOM 2312 O O . SER A 1 301 ? -1.216 -13.356 -6.253 1.00 94.69 301 SER A O 1
ATOM 2314 N N . GLY A 1 302 ? 0.302 -11.745 -5.857 1.00 94.94 302 GLY A N 1
ATOM 2315 C CA . GLY A 1 302 ? -0.375 -11.166 -4.699 1.00 94.94 302 GLY A CA 1
ATOM 2316 C C . GLY A 1 302 ? -1.774 -10.639 -5.024 1.00 94.94 302 GLY A C 1
ATOM 2317 O O . GLY A 1 302 ? -2.703 -10.896 -4.264 1.00 94.94 302 GLY A O 1
ATOM 2318 N N . ALA A 1 303 ? -1.954 -9.961 -6.163 1.00 93.75 303 ALA A N 1
ATOM 2319 C CA . ALA A 1 303 ? -3.260 -9.508 -6.648 1.00 93.75 303 ALA A CA 1
ATOM 2320 C C . ALA A 1 303 ? -4.237 -10.666 -6.878 1.00 93.75 303 ALA A C 1
ATOM 2322 O O . ALA A 1 303 ? -5.370 -10.611 -6.398 1.00 93.75 303 ALA A O 1
ATOM 2323 N N . VAL A 1 304 ? -3.788 -11.731 -7.546 1.00 93.88 304 VAL A N 1
ATOM 2324 C CA . VAL A 1 304 ? -4.607 -12.925 -7.809 1.00 93.88 304 VAL A CA 1
ATOM 2325 C C . VAL A 1 304 ? -5.018 -13.617 -6.508 1.00 93.88 304 VAL A C 1
ATOM 2327 O O . VAL A 1 304 ? -6.196 -13.905 -6.310 1.00 93.88 304 VAL A O 1
ATOM 2330 N N . VAL A 1 305 ? -4.072 -13.844 -5.592 1.00 96.19 305 VAL A N 1
ATOM 2331 C CA . VAL A 1 305 ? -4.354 -14.459 -4.285 1.00 96.19 305 VAL A CA 1
ATOM 2332 C C . VAL A 1 305 ? -5.326 -13.604 -3.473 1.00 96.19 305 VAL A C 1
ATOM 2334 O O . VAL A 1 305 ? -6.301 -14.116 -2.922 1.00 96.19 305 VAL A O 1
ATOM 2337 N N . SER A 1 306 ? -5.090 -12.293 -3.411 1.00 95.81 306 SER A N 1
ATOM 2338 C CA . SER A 1 306 ? -5.933 -11.376 -2.650 1.00 95.81 306 SER A CA 1
ATOM 2339 C C . SER A 1 306 ? -7.354 -11.277 -3.186 1.00 95.81 306 SER A C 1
ATOM 2341 O O . SER A 1 306 ? -8.259 -11.105 -2.383 1.00 95.81 306 SER A O 1
ATOM 2343 N N . LEU A 1 307 ? -7.587 -11.425 -4.493 1.00 94.12 307 LEU A N 1
ATOM 2344 C CA . LEU A 1 307 ? -8.950 -11.491 -5.034 1.00 94.12 307 LEU A CA 1
ATOM 2345 C C . LEU A 1 307 ? -9.749 -12.643 -4.408 1.00 94.12 307 LEU A C 1
ATOM 2347 O O . LEU A 1 307 ? -10.864 -12.425 -3.936 1.00 94.12 307 LEU A O 1
ATOM 2351 N N . GLY A 1 308 ? -9.158 -13.841 -4.332 1.00 95.56 308 GLY A N 1
ATOM 2352 C CA . GLY A 1 308 ? -9.782 -14.989 -3.668 1.00 95.56 308 GLY A CA 1
ATOM 2353 C C . GLY A 1 308 ? -9.961 -14.772 -2.162 1.00 95.56 308 GLY A C 1
ATOM 2354 O O . GLY A 1 308 ? -11.026 -15.048 -1.615 1.00 95.56 308 GLY A O 1
ATOM 2355 N N . MET A 1 309 ? -8.949 -14.211 -1.496 1.00 96.44 309 MET A N 1
ATOM 2356 C CA . MET A 1 309 ? -9.013 -13.914 -0.059 1.00 96.44 309 MET A CA 1
ATOM 2357 C C . MET A 1 309 ? -10.068 -12.858 0.279 1.00 96.44 309 MET A C 1
ATOM 2359 O O . MET A 1 309 ? -10.754 -13.003 1.282 1.00 96.44 309 MET A O 1
ATOM 2363 N N . ILE A 1 310 ? -10.226 -11.813 -0.538 1.00 95.69 310 ILE A N 1
ATOM 2364 C CA . ILE A 1 310 ? -11.264 -10.786 -0.368 1.00 95.69 310 ILE A CA 1
ATOM 2365 C C . ILE A 1 310 ? -12.649 -11.410 -0.550 1.00 95.69 310 ILE A C 1
ATOM 2367 O O . ILE A 1 310 ? -13.524 -11.175 0.281 1.00 95.69 310 ILE A O 1
ATOM 2371 N N . ALA A 1 311 ? -12.834 -12.236 -1.588 1.00 95.25 311 ALA A N 1
ATOM 2372 C CA . ALA A 1 311 ? -14.099 -12.924 -1.842 1.00 95.25 311 ALA A CA 1
ATOM 2373 C C . ALA A 1 311 ? -14.536 -13.812 -0.663 1.00 95.25 311 ALA A C 1
ATOM 2375 O O . ALA A 1 311 ? -15.728 -13.926 -0.397 1.00 95.25 311 ALA A O 1
ATOM 2376 N N . LEU A 1 312 ? -13.580 -14.396 0.068 1.00 95.69 312 LEU A N 1
ATOM 2377 C CA . LEU A 1 312 ? -13.843 -15.170 1.282 1.00 95.69 312 LEU A CA 1
ATOM 2378 C C . LEU A 1 312 ? -14.012 -14.289 2.531 1.00 95.69 312 LEU A C 1
ATOM 2380 O O . LEU A 1 312 ? -14.905 -14.518 3.342 1.00 95.69 312 LEU A O 1
ATOM 2384 N N . ALA A 1 313 ? -13.146 -13.292 2.710 1.00 95.62 313 ALA A N 1
ATOM 2385 C CA . ALA A 1 313 ? -13.086 -12.498 3.931 1.00 95.62 313 ALA A CA 1
ATOM 2386 C C . ALA A 1 313 ? -14.267 -11.539 4.075 1.00 95.62 313 ALA A C 1
ATOM 2388 O O . ALA A 1 313 ? -14.719 -11.325 5.193 1.00 95.62 313 ALA A O 1
ATOM 2389 N N . VAL A 1 314 ? -14.784 -10.972 2.981 1.00 95.69 314 VAL A N 1
ATOM 2390 C CA . VAL A 1 314 ? -15.910 -10.029 3.046 1.00 95.69 314 VAL A CA 1
ATOM 2391 C C . VAL A 1 314 ? -17.158 -10.670 3.677 1.00 95.69 314 VAL A C 1
ATOM 2393 O O . VAL A 1 314 ? -17.635 -10.109 4.664 1.00 95.69 314 VAL A O 1
ATOM 2396 N N . PRO A 1 315 ? -17.652 -11.841 3.218 1.00 95.81 315 PRO A N 1
ATOM 2397 C CA . PRO A 1 315 ? -18.764 -12.528 3.878 1.00 95.81 315 PRO A CA 1
ATOM 2398 C C . PRO A 1 315 ? -18.489 -12.850 5.350 1.00 95.81 315 PRO A C 1
ATOM 2400 O O . PRO A 1 315 ? -19.360 -12.658 6.192 1.00 95.81 315 PRO A O 1
ATOM 2403 N N . ILE A 1 316 ? -17.272 -13.296 5.684 1.00 95.50 316 ILE A N 1
ATOM 2404 C CA . ILE A 1 316 ? -16.893 -13.605 7.072 1.00 95.50 316 ILE A CA 1
ATOM 2405 C C . ILE A 1 316 ? -16.963 -12.347 7.941 1.00 95.50 316 ILE A C 1
ATOM 2407 O O . ILE A 1 316 ? -17.555 -12.375 9.013 1.00 95.50 316 ILE A O 1
ATOM 2411 N N . LEU A 1 317 ? -16.387 -11.234 7.482 1.00 95.19 317 LEU A N 1
ATOM 2412 C CA . LEU A 1 317 ? -16.407 -9.969 8.214 1.00 95.19 317 LEU A CA 1
ATOM 2413 C C . LEU A 1 317 ? -17.830 -9.420 8.350 1.00 95.19 317 LEU A C 1
ATOM 2415 O O . LEU A 1 317 ? -18.165 -8.888 9.401 1.00 95.19 317 LEU A O 1
ATOM 2419 N N . GLN A 1 318 ? -18.678 -9.579 7.331 1.00 92.81 318 GLN A N 1
ATOM 2420 C CA . GLN A 1 318 ? -20.093 -9.223 7.436 1.00 92.81 318 GLN A CA 1
ATOM 2421 C C . GLN A 1 318 ? -20.815 -10.059 8.493 1.00 92.81 318 GLN A C 1
ATOM 2423 O O . GLN A 1 318 ? -21.569 -9.491 9.264 1.00 92.81 318 GLN A O 1
ATOM 2428 N N . LEU A 1 319 ? -20.560 -11.368 8.570 1.00 92.44 319 LEU A N 1
ATOM 2429 C CA . LEU A 1 319 ? -21.168 -12.243 9.581 1.00 92.44 319 LEU A CA 1
ATOM 2430 C C . LEU A 1 319 ? -20.657 -11.965 11.001 1.00 92.44 319 LEU A C 1
ATOM 2432 O O . LEU A 1 319 ? -21.411 -12.062 11.961 1.00 92.44 319 LEU A O 1
ATOM 2436 N N . VAL A 1 320 ? -19.371 -11.645 11.152 1.00 92.44 320 VAL A N 1
ATOM 2437 C CA . VAL A 1 320 ? -18.763 -11.375 12.465 1.00 92.44 320 VAL A CA 1
ATOM 2438 C C . VAL A 1 320 ? -19.203 -10.020 13.022 1.00 92.44 320 VAL A C 1
ATOM 2440 O O . VAL A 1 320 ? -19.357 -9.887 14.232 1.00 92.44 320 VAL A O 1
ATOM 2443 N N . PHE A 1 321 ? -19.402 -9.026 12.153 1.00 88.94 321 PHE A N 1
ATOM 2444 C CA . PHE A 1 321 ? -19.763 -7.658 12.535 1.00 88.94 321 PHE A CA 1
ATOM 2445 C C . PHE A 1 321 ? -21.203 -7.281 12.159 1.00 88.94 321 PHE A C 1
ATOM 2447 O O . PHE A 1 321 ? -21.548 -6.102 12.177 1.00 88.94 321 PHE A O 1
ATOM 2454 N N . SER A 1 322 ? -22.057 -8.255 11.824 1.00 74.44 322 SER A N 1
ATOM 2455 C CA . SER A 1 322 ? -23.505 -8.053 11.743 1.00 74.44 322 SER A CA 1
ATOM 2456 C C . SER A 1 322 ? -24.057 -7.977 13.163 1.00 74.44 322 SER A C 1
ATOM 2458 O O . SER A 1 322 ? -24.469 -8.985 13.740 1.00 74.44 322 SER A O 1
ATOM 2460 N N . SER A 1 323 ? -23.971 -6.805 13.779 1.00 50.19 323 SER A N 1
ATOM 2461 C CA . SER A 1 323 ? -24.555 -6.506 15.089 1.00 50.19 323 SER A CA 1
ATOM 2462 C C . SER A 1 323 ? -24.976 -5.049 15.121 1.00 50.19 323 SER A C 1
ATOM 2464 O O . SER A 1 323 ? -24.107 -4.198 14.836 1.00 50.19 323 SER A O 1
#

Secondary structure (DSSP, 8-state):
-TTTHHHHHHHHHHHHHHHS-HHHHHHHHHHHHHHIIIIIHHHHHHHHHHH--TTHHHHHHHHHHHHHHHHHHHTTT---HHHHHHHHSB-IIIIIHHHHHHHHHHHHHHHHHHHHHHHHHHHHHHHHHHHHHHHHHHHHHTS----------HHHHHHHHHHHHHT-HHHHHHHHHHHTGGGHHHHHHHTHHHHHHHHHHHHHHHHHHHHHHHTTPPPPHHHHHHHHHHHHHHHHHHHHHHHHHHHHHHHHHHHT----HHHHH-THHHHHTTTSPBPTHHHHHHHHHHS--THHHHHHHHHHHHHHHHHHHHHHHHHHS--

Mean predicted aligned error: 7.13 Å

Radius of gyration: 20.06 Å; Cα contacts (8 Å, |Δi|>4): 393; chains: 1; bounding box: 62×48×60 Å

Solvent-accessible surface area (backbone atoms only — not comparable to full-atom values): 16524 Å² total; per-residue (Å²): 120,78,79,56,50,60,55,52,28,21,48,51,16,26,51,45,42,72,72,40,58,68,73,59,37,51,53,47,43,37,51,53,18,42,47,39,69,70,47,51,52,28,52,51,41,20,53,51,49,10,56,53,56,78,84,31,48,60,41,14,52,51,36,33,50,51,34,56,50,44,40,58,55,34,57,77,78,45,86,53,52,60,61,36,40,46,62,44,21,50,26,37,70,81,53,41,48,56,51,37,42,74,76,58,33,70,69,39,32,58,54,38,48,13,33,36,49,15,33,54,51,44,32,50,46,51,46,54,53,46,50,50,49,52,56,53,51,57,66,49,67,78,44,98,61,81,81,75,84,68,83,68,51,69,68,59,49,49,50,52,49,51,52,54,48,68,68,32,63,52,50,48,18,44,54,52,5,60,72,37,39,89,49,14,71,58,42,58,70,72,40,44,67,57,50,52,49,51,52,48,49,50,54,41,54,42,30,16,46,42,17,30,37,43,64,77,48,81,83,50,74,66,45,41,54,51,30,43,54,48,42,53,52,30,33,53,55,36,40,57,50,36,53,54,51,51,54,51,47,53,49,33,40,74,74,70,69,47,78,55,59,70,55,73,74,36,54,59,58,52,45,52,62,19,38,49,22,26,24,60,63,53,35,36,49,37,26,52,60,67,74,45,54,77,41,28,47,52,31,52,28,20,40,58,46,18,53,57,44,41,70,56,46,51,61,51,46,49,64,74,62,68,122

Foldseek 3Di:
DLLCVLVVLLVLLQVCLVPDDPVVNLVLLQVLLCCLQPPLLLVLLLLLLLQQDPLLQVLLVLLLVLLVVQLVVVVVVDLDLLLSLQLRQFACPSPVLVLCCVQPNDLLSSNLSSNVSSSSLNSLVSLLVSLQVVVVVVVVVVDPDDPDPDPQDPVNVVVVVVVSLVPRSSSVSNVSSNVSNVCNVVCVVPVVVVSVVSVVSSSSSLSSSLSSLVSVDDQDPVLLVVLLVSLVVLLVSLVVSLVVVLVVQVCCVPPVVDHSPSCNLNSVSSNLRSLGGRHSSSQSSCCNRPVDRPSSSNRVSSNVRSVVVSVVVSVVSCVVNVD

pLDDT: mean 85.74, std 14.93, range [29.28, 97.62]

Sequence (323 aa):
MGMILPLLYLGVGFGLAMLLPEHWGNRLKESASALLTRWIIPTVIVYIVATSRPELFFMAASTMVLMALLVRCAAFFTNDPVQRLALVYLNAGIFGIPVVASFWGEEAVRLYVGAYIGNSVMGNILGTSLMRRETNTDGLTTSRAKPTRKAVTHKAAVGAVLRSLLTNRPIIAVAIGLICLPAGPFLNTHAAGIYRLITWVFSFVGLMVLGMWLSTARLHRTDLIQALRWALLRVVLVSVYSVGILTAAHWMHTHTGVHLDQLLAHPQVLFILGVLPPAANIVILETHYRHEGTAAPIIASGAVVSLGMIALAVPILQLVFSS